Protein AF-A0A951FEA1-F1 (afdb_monomer_lite)

Secondary structure (DSSP, 8-state):
--SEEEPPHHHHHHHS---HHHHH-TT-EEEEEGGGSS-TTSPEEEEEEEEETTEEEEEEEEEEEE-EEEEETTEEEE-SS-BSEEEEEHHHHHHHHHHHHHHHHHSPPPTTTTS-SEEEPPTTTGGGGT--GGG-TTEEEEEEEE---TTTTS--SSPEEEEEEEEEESSS--SEEEEEEEEEEHHHHHH-TT--HHHHSBSEEEEEHHHHHHHHHHHHHHHTT--

Radius of gyration: 17.31 Å; chains: 1; bounding box: 42×47×46 Å

Sequence (227 aa):
MLPWVPVSRDEAHTFFEIPREVASAASNQFFTLENNQFSMYDTWSLVSLQAVPDHPHLVAFLVETRGPKILDPYDYDTDPTPKGYVVLDTDAMNGLISLLTMQAETMPPTLHWQKPSFRRLAQDELPKFHIEPESFPFSQIHCYIQEYDPSEADDTNERMIRLVQFSMSKELPSSALGLSIARVSWNTFRLYSSYDPFEIGEGKVIVDTFGLYELIALLKHYQQYVQ

Structure (mmCIF, N/CA/C/O backbone):
data_AF-A0A951FEA1-F1
#
_entry.id   AF-A0A951FEA1-F1
#
loop_
_atom_site.group_PDB
_atom_site.id
_atom_site.type_symbol
_atom_site.label_atom_id
_atom_site.label_alt_id
_atom_site.label_comp_id
_atom_site.label_asym_id
_atom_site.label_entity_id
_atom_site.label_seq_id
_atom_site.pdbx_PDB_ins_code
_atom_site.Cartn_x
_atom_site.Cartn_y
_atom_site.Cartn_z
_atom_site.occupancy
_atom_site.B_iso_or_equiv
_atom_site.auth_seq_id
_atom_site.auth_comp_id
_atom_site.auth_asym_id
_atom_site.auth_atom_id
_atom_site.pdbx_PDB_model_num
ATOM 1 N N . MET A 1 1 ? 17.447 6.767 14.082 1.00 46.81 1 MET A N 1
ATOM 2 C CA . MET A 1 1 ? 17.619 5.938 12.870 1.00 46.81 1 MET A CA 1
ATOM 3 C C . MET A 1 1 ? 16.287 5.935 12.138 1.00 46.81 1 MET A C 1
ATOM 5 O O . MET A 1 1 ? 15.279 6.136 12.801 1.00 46.81 1 MET A O 1
ATOM 9 N N . LEU A 1 2 ? 16.271 5.832 10.804 1.00 59.81 2 LEU A N 1
ATOM 10 C CA . LEU A 1 2 ? 15.010 5.632 10.082 1.00 59.81 2 LEU A CA 1
ATOM 11 C C . LEU A 1 2 ? 14.582 4.179 10.340 1.00 59.81 2 LEU A C 1
ATOM 13 O O . LEU A 1 2 ? 15.392 3.297 10.075 1.00 59.81 2 LEU A O 1
ATOM 17 N N . PRO A 1 3 ? 13.365 3.914 10.840 1.00 83.44 3 PRO A N 1
ATOM 18 C CA . PRO A 1 3 ? 12.929 2.551 11.170 1.00 83.44 3 PRO A CA 1
ATOM 19 C C . PRO A 1 3 ? 12.757 1.662 9.938 1.00 83.44 3 PRO A C 1
ATOM 21 O O . PRO A 1 3 ? 12.608 0.455 10.076 1.00 83.44 3 PRO A O 1
ATOM 24 N N . TRP A 1 4 ? 12.772 2.246 8.739 1.00 91.81 4 TRP A N 1
ATOM 25 C CA . TRP A 1 4 ? 12.761 1.511 7.485 1.00 91.81 4 TRP A CA 1
ATOM 26 C C . TRP A 1 4 ? 14.181 1.213 7.025 1.00 91.81 4 TRP A C 1
ATOM 28 O O . TRP A 1 4 ? 14.954 2.123 6.715 1.00 91.81 4 TRP A O 1
ATOM 38 N N . VAL A 1 5 ? 14.497 -0.073 6.938 1.00 92.25 5 VAL A N 1
ATOM 39 C CA . VAL A 1 5 ? 15.781 -0.595 6.482 1.00 92.25 5 VAL A CA 1
ATOM 40 C C . VAL A 1 5 ? 15.634 -1.062 5.031 1.00 92.25 5 VAL A C 1
ATOM 42 O O . VAL A 1 5 ? 14.659 -1.750 4.713 1.00 92.25 5 VAL A O 1
ATOM 45 N N . PRO A 1 6 ? 16.569 -0.703 4.133 1.00 93.44 6 PRO A N 1
ATOM 46 C CA . PRO A 1 6 ? 16.571 -1.218 2.770 1.00 93.44 6 PRO A CA 1
ATOM 47 C C . PRO A 1 6 ? 16.679 -2.745 2.752 1.00 93.44 6 PRO A C 1
ATOM 49 O O . PRO A 1 6 ? 17.507 -3.318 3.457 1.00 93.44 6 PRO A O 1
ATOM 52 N N . VAL A 1 7 ? 15.882 -3.381 1.901 1.00 92.31 7 VAL A N 1
ATOM 53 C CA . VAL A 1 7 ? 15.937 -4.819 1.621 1.00 92.31 7 VAL A CA 1
ATOM 54 C C . VAL A 1 7 ? 16.691 -5.014 0.310 1.00 92.31 7 VAL A C 1
ATOM 56 O O . VAL A 1 7 ? 16.429 -4.324 -0.681 1.00 92.31 7 VAL A O 1
ATOM 59 N N . SER A 1 8 ? 17.659 -5.929 0.289 1.00 92.06 8 SER A N 1
ATOM 60 C CA . SER A 1 8 ? 18.383 -6.241 -0.942 1.00 92.06 8 SER A CA 1
ATOM 61 C C . SER A 1 8 ? 17.478 -6.943 -1.959 1.00 92.06 8 SER A C 1
ATOM 63 O O . SER A 1 8 ? 16.442 -7.513 -1.630 1.00 92.06 8 SER A O 1
ATOM 65 N N . ARG A 1 9 ? 17.873 -6.924 -3.234 1.00 92.62 9 ARG A N 1
ATOM 66 C CA . ARG A 1 9 ? 17.095 -7.559 -4.313 1.00 92.62 9 ARG A CA 1
ATOM 67 C C . ARG A 1 9 ? 16.969 -9.069 -4.130 1.00 92.62 9 ARG A C 1
ATOM 69 O O . ARG A 1 9 ? 15.912 -9.629 -4.406 1.00 92.62 9 ARG A O 1
ATOM 76 N N . ASP A 1 10 ? 18.041 -9.701 -3.657 1.00 90.00 10 ASP A N 1
ATOM 77 C CA . ASP A 1 10 ? 18.033 -11.128 -3.356 1.00 90.00 10 ASP A CA 1
ATOM 78 C C . ASP A 1 10 ? 17.067 -11.407 -2.206 1.00 90.00 10 ASP A C 1
ATOM 80 O O . ASP A 1 10 ? 16.198 -12.256 -2.359 1.00 90.00 10 ASP A O 1
ATOM 84 N N . GLU A 1 11 ? 17.117 -10.624 -1.122 1.00 89.31 11 GLU A N 1
ATOM 85 C CA . GLU A 1 11 ? 16.193 -10.777 0.007 1.00 89.31 11 GLU A CA 1
ATOM 86 C C . GLU A 1 11 ? 14.727 -10.535 -0.383 1.00 89.31 11 GLU A C 1
ATOM 88 O O . GLU A 1 11 ? 13.851 -11.293 0.029 1.00 89.31 11 GLU A O 1
ATOM 93 N N . ALA A 1 12 ? 14.446 -9.522 -1.208 1.00 90.19 12 ALA A N 1
ATOM 94 C CA . ALA A 1 12 ? 13.101 -9.260 -1.718 1.00 90.19 12 ALA A CA 1
ATOM 95 C C . ALA A 1 12 ? 12.556 -10.467 -2.500 1.00 90.19 12 ALA A C 1
ATOM 97 O O . ALA A 1 12 ? 11.403 -10.855 -2.322 1.00 90.19 12 ALA A O 1
ATOM 98 N N . HIS A 1 13 ? 13.390 -11.098 -3.332 1.00 90.50 13 HIS A N 1
ATOM 99 C CA . HIS A 1 13 ? 12.995 -12.279 -4.094 1.00 90.50 13 HIS A CA 1
ATOM 100 C C . HIS A 1 13 ? 12.898 -13.547 -3.241 1.00 90.50 13 HIS A C 1
ATOM 102 O O . HIS A 1 13 ? 11.994 -14.345 -3.455 1.00 90.50 13 HIS A O 1
ATOM 108 N N . THR A 1 14 ? 13.823 -13.776 -2.308 1.00 84.81 14 THR A N 1
ATOM 109 C CA . THR A 1 14 ? 13.884 -15.041 -1.562 1.00 84.81 14 THR A CA 1
ATOM 110 C C . THR A 1 14 ? 12.963 -15.067 -0.355 1.00 84.81 14 THR A C 1
ATOM 112 O O . THR A 1 14 ? 12.389 -16.111 -0.079 1.00 84.81 14 THR A O 1
ATOM 115 N N . PHE A 1 15 ? 12.830 -13.956 0.372 1.00 80.50 15 PHE A N 1
ATOM 116 C CA . PHE A 1 15 ? 12.073 -13.921 1.627 1.00 80.50 15 PHE A CA 1
ATOM 117 C C . PHE A 1 15 ? 10.656 -13.390 1.462 1.00 80.50 15 PHE A C 1
ATOM 119 O O . PHE A 1 15 ? 9.738 -13.866 2.120 1.00 80.50 15 PHE A O 1
ATOM 126 N N . PHE A 1 16 ? 10.474 -12.403 0.588 1.00 83.94 16 PHE A N 1
ATOM 127 C CA . PHE A 1 16 ? 9.157 -11.830 0.311 1.00 83.94 16 PHE A CA 1
ATOM 128 C C . PHE A 1 16 ? 8.526 -12.406 -0.964 1.00 83.94 16 PHE A C 1
ATOM 130 O O . PHE A 1 16 ? 7.397 -12.062 -1.302 1.00 83.94 16 PHE A O 1
ATOM 137 N N . GLU A 1 17 ? 9.238 -13.312 -1.645 1.00 87.31 17 GLU A N 1
ATOM 138 C CA . GLU A 1 17 ? 8.835 -13.970 -2.896 1.00 87.31 17 GLU A CA 1
ATOM 139 C C . GLU A 1 17 ? 8.447 -12.992 -4.011 1.00 87.31 17 GLU A C 1
ATOM 141 O O . GLU A 1 17 ? 7.667 -13.322 -4.907 1.00 87.31 17 GLU A O 1
ATOM 146 N N . ILE A 1 18 ? 9.017 -11.783 -3.996 1.00 89.12 18 ILE A N 1
ATOM 147 C CA . ILE A 1 18 ? 8.825 -10.827 -5.082 1.00 89.12 18 ILE A CA 1
ATOM 148 C C . ILE A 1 18 ? 9.334 -11.472 -6.383 1.00 89.12 18 ILE A C 1
ATOM 150 O O . ILE A 1 18 ? 10.450 -12.011 -6.397 1.00 89.12 18 ILE A O 1
ATOM 154 N N . PRO A 1 19 ? 8.567 -11.433 -7.493 1.00 91.38 19 PRO A N 1
ATOM 155 C CA . PRO A 1 19 ? 8.992 -12.030 -8.754 1.00 91.38 19 PRO A CA 1
ATOM 156 C C . PRO A 1 19 ? 10.380 -11.547 -9.165 1.00 91.38 19 PRO A C 1
ATOM 158 O O . PRO A 1 19 ? 10.711 -10.367 -9.017 1.00 91.38 19 PRO A O 1
ATOM 161 N N . ARG A 1 20 ? 11.216 -12.452 -9.683 1.00 92.44 20 ARG A N 1
ATOM 162 C CA . ARG A 1 20 ? 12.633 -12.155 -9.942 1.00 92.44 20 ARG A CA 1
ATOM 163 C C . ARG A 1 20 ? 12.807 -10.979 -10.898 1.00 92.44 20 ARG A C 1
ATOM 165 O O . ARG A 1 20 ? 13.709 -10.165 -10.696 1.00 92.44 20 ARG A O 1
ATOM 172 N N . GLU A 1 21 ? 11.958 -10.858 -11.916 1.00 92.62 21 GLU A N 1
ATOM 173 C CA . GLU A 1 21 ? 11.973 -9.710 -12.824 1.00 92.62 21 GLU A CA 1
ATOM 174 C C . GLU A 1 21 ? 11.707 -8.380 -12.101 1.00 92.62 21 GLU A C 1
ATOM 176 O O . GLU A 1 21 ? 12.375 -7.388 -12.386 1.00 92.62 21 GLU A O 1
ATOM 181 N N . VAL A 1 22 ? 10.812 -8.368 -11.110 1.00 91.50 22 VAL A N 1
ATOM 182 C CA . VAL A 1 22 ? 10.487 -7.178 -10.313 1.00 91.50 22 VAL A CA 1
ATOM 183 C C . VAL A 1 22 ? 11.606 -6.878 -9.318 1.00 91.50 22 VAL A C 1
ATOM 185 O O . VAL A 1 22 ? 12.035 -5.731 -9.204 1.00 91.50 22 VAL A O 1
ATOM 188 N N . ALA A 1 23 ? 12.121 -7.893 -8.622 1.00 93.25 23 ALA A N 1
ATOM 189 C CA . ALA A 1 23 ? 13.180 -7.730 -7.629 1.00 93.25 23 ALA A CA 1
ATOM 190 C C . ALA A 1 23 ? 14.509 -7.276 -8.257 1.00 93.25 23 ALA A C 1
ATOM 192 O O . ALA A 1 23 ? 15.233 -6.466 -7.683 1.00 93.25 23 ALA A O 1
ATOM 193 N N . SER A 1 24 ? 14.836 -7.774 -9.453 1.00 92.19 24 SER A N 1
ATOM 194 C CA . SER A 1 24 ? 16.102 -7.466 -10.132 1.00 92.19 24 SER A CA 1
ATOM 195 C C . SER A 1 24 ? 16.134 -6.092 -10.815 1.00 92.19 24 SER A C 1
ATOM 197 O O . SER A 1 24 ? 17.227 -5.589 -11.102 1.00 92.19 24 SER A O 1
ATOM 199 N N . ALA A 1 25 ? 14.976 -5.462 -11.039 1.00 91.44 25 ALA A N 1
ATOM 200 C CA . ALA A 1 25 ? 14.875 -4.155 -11.679 1.00 91.44 25 ALA A CA 1
ATOM 201 C C . ALA A 1 25 ? 15.560 -3.063 -10.843 1.00 91.44 25 ALA A C 1
ATOM 203 O O . ALA A 1 25 ? 15.233 -2.831 -9.681 1.00 91.44 25 ALA A O 1
ATOM 204 N N . ALA A 1 26 ? 16.520 -2.357 -11.448 1.00 88.38 26 ALA A N 1
ATOM 205 C CA . ALA A 1 26 ? 17.374 -1.424 -10.713 1.00 88.38 26 ALA A CA 1
ATOM 206 C C . ALA A 1 26 ? 16.651 -0.182 -10.175 1.00 88.38 26 ALA A C 1
ATOM 208 O O . ALA A 1 26 ? 17.137 0.447 -9.239 1.00 88.38 26 ALA A O 1
ATOM 209 N N . SER A 1 27 ? 15.514 0.152 -10.773 1.00 90.69 27 SER A N 1
ATOM 210 C CA . SER A 1 27 ? 14.636 1.246 -10.372 1.00 90.69 27 SER A CA 1
ATOM 211 C C . SER A 1 27 ? 13.742 0.907 -9.180 1.00 90.69 27 SER A C 1
ATOM 213 O O . SER A 1 27 ? 13.155 1.818 -8.607 1.00 90.69 27 SER A O 1
ATOM 215 N N . ASN A 1 28 ? 13.614 -0.374 -8.821 1.00 94.88 28 ASN A N 1
ATOM 216 C CA . ASN A 1 28 ? 12.731 -0.803 -7.746 1.00 94.88 28 ASN A CA 1
ATOM 217 C C . ASN A 1 28 ? 13.459 -0.739 -6.405 1.00 94.88 28 ASN A C 1
ATOM 219 O O . ASN A 1 28 ? 14.624 -1.130 -6.285 1.00 94.88 28 ASN A O 1
ATOM 223 N N . GLN A 1 29 ? 12.755 -0.234 -5.400 1.00 96.19 29 GLN A N 1
ATOM 224 C CA . GLN A 1 29 ? 13.262 -0.065 -4.046 1.00 96.19 29 GLN A CA 1
ATOM 225 C C . GLN A 1 29 ? 12.371 -0.819 -3.066 1.00 96.19 29 GLN A C 1
ATOM 227 O O . GLN A 1 29 ? 11.147 -0.818 -3.202 1.00 96.19 29 GLN A O 1
ATOM 232 N N . PHE A 1 30 ? 12.998 -1.446 -2.077 1.00 95.81 30 PHE A N 1
ATOM 233 C CA . PHE A 1 30 ? 12.359 -2.352 -1.131 1.00 95.81 30 PHE A CA 1
ATOM 234 C C . PHE A 1 30 ? 12.793 -1.977 0.282 1.00 95.81 30 PHE A C 1
ATOM 236 O O . PHE A 1 30 ? 13.980 -1.751 0.525 1.00 95.81 30 PHE A O 1
ATOM 243 N N . PHE A 1 31 ? 11.842 -1.909 1.206 1.00 95.25 31 PHE A N 1
ATOM 244 C CA . PHE A 1 31 ? 12.069 -1.489 2.582 1.00 95.25 31 PHE A CA 1
ATOM 245 C C . PHE A 1 31 ? 11.266 -2.362 3.542 1.00 95.25 31 PHE A C 1
ATOM 247 O O . PHE A 1 31 ? 10.108 -2.678 3.283 1.00 95.25 31 PHE A O 1
ATOM 254 N N . THR A 1 32 ? 11.868 -2.709 4.672 1.00 92.50 32 THR A N 1
ATOM 255 C CA . THR A 1 32 ? 11.214 -3.411 5.786 1.00 92.50 32 THR A CA 1
ATOM 256 C C . THR A 1 32 ? 11.425 -2.630 7.078 1.00 92.50 32 THR A C 1
ATOM 258 O O . THR A 1 32 ? 12.294 -1.761 7.138 1.00 92.50 32 THR A O 1
ATOM 261 N N . LEU A 1 33 ? 10.646 -2.916 8.117 1.00 88.44 33 LEU A N 1
ATOM 262 C CA . LEU A 1 33 ? 10.860 -2.327 9.439 1.00 88.44 33 LEU A CA 1
ATOM 263 C C . LEU A 1 33 ? 12.028 -3.020 10.162 1.00 88.44 33 LEU A C 1
ATOM 265 O O . LEU A 1 33 ? 12.143 -4.243 10.131 1.00 88.44 33 LEU A O 1
ATOM 269 N N . GLU A 1 34 ? 12.874 -2.246 10.846 1.00 76.75 34 GLU A N 1
ATOM 270 C CA . GLU A 1 34 ? 14.097 -2.706 11.530 1.00 76.75 34 GLU A CA 1
ATOM 271 C C . GLU A 1 34 ? 13.830 -3.850 12.525 1.00 76.75 34 GLU A C 1
ATOM 273 O O . GLU A 1 34 ? 14.582 -4.821 12.576 1.00 76.75 34 GLU A O 1
ATOM 278 N N . ASN A 1 35 ? 12.705 -3.787 13.245 1.00 64.88 35 ASN A N 1
ATOM 279 C CA . ASN A 1 35 ? 12.302 -4.799 14.227 1.00 64.88 35 ASN A CA 1
ATOM 280 C C . ASN A 1 35 ? 11.589 -6.023 13.615 1.00 64.88 35 ASN A C 1
ATOM 282 O O . ASN A 1 35 ? 11.304 -6.975 14.334 1.00 64.88 35 ASN A O 1
ATOM 286 N N . ASN A 1 36 ? 11.329 -6.026 12.302 1.00 60.75 36 ASN A N 1
ATOM 287 C CA . ASN A 1 36 ? 10.673 -7.120 11.575 1.00 60.75 36 ASN A CA 1
ATOM 288 C C . ASN A 1 36 ? 11.672 -8.048 10.863 1.00 60.75 36 ASN A C 1
ATOM 290 O O . ASN A 1 36 ? 11.299 -8.762 9.931 1.00 60.75 36 ASN A O 1
ATOM 294 N N . GLN A 1 37 ? 12.943 -8.073 11.272 1.00 54.75 37 GLN A N 1
ATOM 295 C CA . GLN A 1 37 ? 13.892 -9.051 10.739 1.00 54.75 37 GLN A CA 1
ATOM 296 C C . GLN A 1 37 ? 13.584 -10.454 11.291 1.00 54.75 37 GLN A C 1
ATOM 298 O O . GLN A 1 37 ? 14.058 -10.842 12.354 1.00 54.75 37 GLN A O 1
ATOM 303 N N . PHE A 1 38 ? 12.770 -11.203 10.542 1.00 58.34 38 PHE A N 1
ATOM 304 C CA . PHE A 1 38 ? 12.648 -12.668 10.564 1.00 58.34 38 PHE A CA 1
ATOM 305 C C . PHE A 1 38 ? 12.375 -13.315 11.937 1.00 58.34 38 PHE A C 1
ATOM 307 O O . PHE A 1 38 ? 12.829 -14.424 12.214 1.00 58.34 38 PHE A O 1
ATOM 314 N N . SER A 1 39 ? 11.611 -12.643 12.804 1.00 61.34 39 SER A N 1
ATOM 315 C CA . SER A 1 39 ? 11.048 -13.260 14.013 1.00 61.34 39 SER A CA 1
ATOM 316 C C . SER A 1 39 ? 10.001 -14.305 13.630 1.00 61.34 39 SER A C 1
ATOM 318 O O . SER A 1 39 ? 9.080 -13.999 12.881 1.00 61.34 39 SER A O 1
ATOM 320 N N . MET A 1 40 ? 10.092 -15.518 14.182 1.00 61.81 40 MET A N 1
ATOM 321 C CA . MET A 1 40 ? 9.112 -16.597 13.967 1.00 61.81 40 MET A CA 1
ATOM 322 C C . MET A 1 40 ? 7.732 -16.337 14.595 1.00 61.81 40 MET A C 1
ATOM 324 O O . MET A 1 40 ? 6.830 -17.163 14.468 1.00 61.81 40 MET A O 1
ATOM 328 N N . TYR A 1 41 ? 7.576 -15.218 15.302 1.00 65.06 41 TYR A N 1
ATOM 329 C CA . TYR A 1 41 ? 6.359 -14.859 16.027 1.00 65.06 41 TYR A CA 1
ATOM 330 C C . TYR A 1 41 ? 5.658 -13.625 15.470 1.00 65.06 41 TYR A C 1
ATOM 332 O O . TYR A 1 41 ? 4.489 -13.405 15.785 1.00 65.06 41 TYR A O 1
ATOM 340 N N . ASP A 1 42 ? 6.352 -12.846 14.644 1.00 71.62 42 ASP A N 1
ATOM 341 C CA . ASP A 1 42 ? 5.876 -11.553 14.176 1.00 71.62 42 ASP A CA 1
ATOM 342 C C . ASP A 1 42 ? 5.676 -11.571 12.666 1.00 71.62 42 ASP A C 1
ATOM 344 O O . ASP A 1 42 ? 6.294 -12.339 11.931 1.00 71.62 42 ASP A O 1
ATOM 348 N N . THR A 1 43 ? 4.782 -10.713 12.194 1.00 77.88 43 THR A N 1
ATOM 349 C CA . THR A 1 43 ? 4.551 -10.5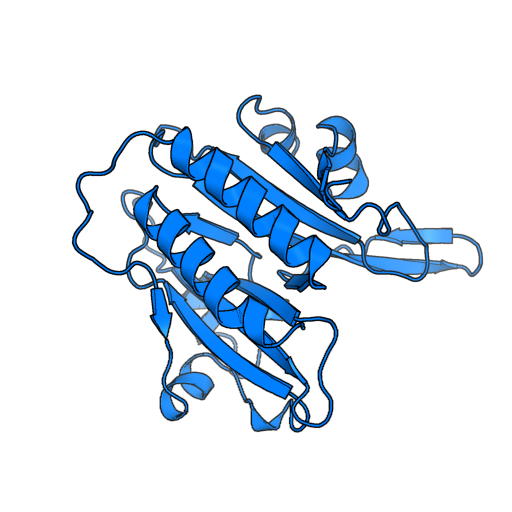46 10.764 1.00 77.88 43 THR A CA 1
ATOM 350 C C . THR A 1 43 ? 5.651 -9.700 10.132 1.00 77.88 43 THR A C 1
ATOM 352 O O . THR A 1 43 ? 6.052 -8.682 10.694 1.00 77.88 43 THR A O 1
ATOM 355 N N . TRP A 1 44 ? 6.077 -10.054 8.926 1.00 84.06 44 TRP A N 1
ATOM 356 C CA . TRP A 1 44 ? 7.094 -9.324 8.178 1.00 84.06 44 TRP A CA 1
ATOM 357 C C . TRP A 1 44 ? 6.437 -8.449 7.122 1.00 84.06 44 TRP A C 1
ATOM 359 O O . TRP A 1 44 ? 5.804 -8.955 6.196 1.00 84.06 44 TRP A O 1
ATOM 369 N N . SER A 1 45 ? 6.598 -7.137 7.267 1.00 88.94 45 SER A N 1
ATOM 370 C CA . SER A 1 45 ? 6.049 -6.149 6.342 1.00 88.94 45 SER A CA 1
ATOM 371 C C . SER A 1 45 ? 7.119 -5.634 5.386 1.00 88.94 45 SER A C 1
ATOM 373 O O . SER A 1 45 ? 8.169 -5.162 5.814 1.00 88.94 45 SER A O 1
ATOM 375 N N . LEU A 1 46 ? 6.809 -5.659 4.099 1.00 92.94 46 LEU A N 1
ATOM 376 C CA . LEU A 1 46 ? 7.559 -5.064 3.013 1.00 92.94 46 LEU A CA 1
ATOM 377 C C . LEU A 1 46 ? 6.774 -3.886 2.445 1.00 92.94 46 LEU A C 1
ATOM 379 O O . LEU A 1 46 ? 5.602 -3.999 2.087 1.00 92.94 46 LEU A O 1
ATOM 383 N N . VAL A 1 47 ? 7.457 -2.763 2.294 1.00 95.62 47 VAL A N 1
ATOM 384 C CA . VAL A 1 47 ? 7.026 -1.666 1.438 1.00 95.62 47 VAL A CA 1
ATOM 385 C C . VAL A 1 47 ? 7.940 -1.630 0.226 1.00 95.62 47 VAL A C 1
ATOM 387 O O . VAL A 1 47 ? 9.162 -1.699 0.357 1.00 95.62 47 VAL A O 1
ATOM 390 N N . SER A 1 48 ? 7.364 -1.485 -0.964 1.00 96.31 48 SER A N 1
ATOM 391 C CA . SER A 1 48 ? 8.149 -1.285 -2.175 1.00 96.31 48 SER A CA 1
ATOM 392 C C . SER A 1 48 ? 7.636 -0.141 -3.035 1.00 96.31 48 SER A C 1
ATOM 394 O O . SER A 1 48 ? 6.440 0.150 -3.102 1.00 96.31 48 SER A O 1
ATOM 396 N N . LEU A 1 49 ? 8.593 0.509 -3.686 1.00 96.88 49 LEU A N 1
ATOM 397 C CA . LEU A 1 49 ? 8.391 1.545 -4.683 1.00 96.88 49 LEU A CA 1
ATOM 398 C C . LEU A 1 49 ? 8.934 0.997 -5.992 1.00 96.88 49 LEU A C 1
ATOM 400 O O . LEU A 1 49 ? 10.144 0.830 -6.155 1.00 96.88 49 LEU A O 1
ATOM 404 N N . GLN A 1 50 ? 8.026 0.646 -6.893 1.00 95.25 50 GLN A N 1
ATOM 405 C CA . GLN A 1 50 ? 8.360 -0.028 -8.139 1.00 95.25 50 GLN A CA 1
ATOM 406 C C . GLN A 1 50 ? 8.088 0.904 -9.314 1.00 95.25 50 GLN A C 1
ATOM 408 O O . GLN A 1 50 ? 7.022 1.520 -9.401 1.00 95.25 50 GLN A O 1
ATOM 413 N N . ALA A 1 51 ? 9.044 1.003 -10.232 1.00 92.12 51 ALA A N 1
ATOM 414 C CA . ALA A 1 51 ? 8.838 1.750 -11.462 1.00 92.12 51 ALA A CA 1
ATOM 415 C C . ALA A 1 51 ? 7.787 1.051 -12.327 1.00 92.12 51 ALA A C 1
ATOM 417 O O . ALA A 1 51 ? 7.781 -0.176 -12.453 1.00 92.12 51 ALA A O 1
ATOM 418 N N . VAL A 1 52 ? 6.917 1.840 -12.951 1.00 90.94 52 VAL A N 1
ATOM 419 C CA . VAL A 1 52 ? 5.992 1.331 -13.962 1.00 90.94 52 VAL A CA 1
ATOM 420 C C . VAL A 1 52 ? 6.710 1.374 -15.319 1.00 90.94 52 VAL A C 1
ATOM 422 O O . VAL A 1 52 ? 7.182 2.450 -15.705 1.00 90.94 52 VAL A O 1
ATOM 425 N N . PRO A 1 53 ? 6.850 0.238 -16.034 1.00 86.88 53 PRO A N 1
ATOM 426 C CA . PRO A 1 53 ? 7.507 0.198 -17.342 1.00 86.88 53 PRO A CA 1
ATOM 427 C C . PRO A 1 53 ? 6.929 1.243 -18.295 1.00 86.88 53 PRO A C 1
ATOM 429 O O . PRO A 1 53 ? 5.726 1.457 -18.291 1.00 86.88 53 PRO A O 1
ATOM 432 N N . ASP A 1 54 ? 7.780 1.925 -19.064 1.00 87.25 54 ASP A N 1
ATOM 433 C CA . ASP A 1 54 ? 7.398 2.963 -20.043 1.00 87.25 54 ASP A CA 1
ATOM 434 C C . ASP A 1 54 ? 6.648 4.195 -19.485 1.00 87.25 54 ASP A C 1
ATOM 436 O O . ASP A 1 54 ? 6.385 5.158 -20.210 1.00 87.25 54 ASP A O 1
ATOM 440 N N . HIS A 1 55 ? 6.405 4.242 -18.174 1.00 88.69 55 HIS A N 1
ATOM 441 C CA . HIS A 1 55 ? 5.689 5.309 -17.487 1.00 88.69 55 HIS A CA 1
ATOM 442 C C . HIS A 1 55 ? 6.559 5.920 -16.374 1.00 88.69 55 HIS A C 1
ATOM 444 O O . HIS A 1 55 ? 6.286 5.733 -15.189 1.00 88.69 55 HIS A O 1
ATOM 450 N N . PRO A 1 56 ? 7.599 6.711 -16.714 1.00 88.69 56 PRO A N 1
ATOM 451 C CA . PRO A 1 56 ? 8.571 7.230 -15.740 1.00 88.69 56 PRO A CA 1
ATOM 452 C C . PRO A 1 56 ? 7.977 8.208 -14.718 1.00 88.69 56 PRO A C 1
ATOM 454 O O . PRO A 1 56 ? 8.627 8.548 -13.737 1.00 88.69 56 PRO A O 1
ATOM 457 N N . HIS A 1 57 ? 6.762 8.690 -14.967 1.00 89.06 57 HIS A N 1
ATOM 458 C CA . HIS A 1 57 ? 6.015 9.586 -14.093 1.00 89.06 57 HIS A CA 1
ATOM 459 C C . HIS A 1 57 ? 5.084 8.842 -13.127 1.00 89.06 57 HIS A C 1
ATOM 461 O O . HIS A 1 57 ? 4.366 9.491 -12.368 1.00 89.06 57 HIS A O 1
ATOM 467 N N . LEU A 1 58 ? 5.076 7.505 -13.166 1.00 91.88 58 LEU A N 1
ATOM 468 C CA . LEU A 1 58 ? 4.263 6.648 -12.313 1.00 91.88 58 LEU A CA 1
ATOM 469 C C . LEU A 1 58 ? 5.142 5.790 -11.411 1.00 91.88 58 LEU A C 1
ATOM 471 O O . LEU A 1 58 ? 6.219 5.332 -11.798 1.00 91.88 58 LEU A O 1
ATOM 475 N N . VAL A 1 59 ? 4.630 5.520 -10.218 1.00 94.38 59 VAL A N 1
ATOM 476 C CA . VAL A 1 59 ? 5.203 4.561 -9.282 1.00 94.38 59 VAL A CA 1
ATOM 477 C C . VAL A 1 59 ? 4.102 3.645 -8.766 1.00 94.38 59 VAL A C 1
ATOM 479 O O . VAL A 1 59 ? 2.999 4.080 -8.431 1.00 94.38 59 VAL A O 1
ATOM 482 N N . ALA A 1 60 ? 4.402 2.356 -8.703 1.00 95.00 60 ALA A N 1
ATOM 483 C CA . ALA A 1 60 ? 3.610 1.404 -7.953 1.00 95.00 60 ALA A CA 1
ATOM 484 C C . ALA A 1 60 ? 4.094 1.408 -6.500 1.00 95.00 60 ALA A C 1
ATOM 486 O O . ALA A 1 60 ? 5.222 1.003 -6.214 1.00 95.00 60 ALA A O 1
ATOM 487 N N . PHE A 1 61 ? 3.234 1.868 -5.594 1.00 96.62 61 PHE A N 1
ATOM 488 C CA . PHE A 1 61 ? 3.426 1.717 -4.159 1.00 96.62 61 PHE A CA 1
ATOM 489 C C . PHE A 1 61 ? 2.760 0.421 -3.716 1.00 96.62 61 PHE A C 1
ATOM 491 O O . PHE A 1 61 ? 1.549 0.248 -3.883 1.00 96.62 61 PHE A O 1
ATOM 498 N N . LEU A 1 62 ? 3.563 -0.492 -3.184 1.00 95.44 62 LEU A N 1
ATOM 499 C CA . LEU A 1 62 ? 3.112 -1.803 -2.752 1.00 95.44 62 LEU A CA 1
ATOM 500 C C . LEU A 1 62 ? 3.439 -2.022 -1.278 1.00 95.44 62 LEU A C 1
ATOM 502 O O . LEU A 1 62 ? 4.523 -1.677 -0.809 1.00 95.44 62 LEU A O 1
ATOM 506 N N . VAL A 1 63 ? 2.477 -2.608 -0.579 1.00 94.81 63 VAL A N 1
ATOM 507 C CA . VAL A 1 63 ? 2.540 -3.043 0.808 1.00 94.81 63 VAL A CA 1
ATOM 508 C C . VAL A 1 63 ? 2.251 -4.537 0.817 1.00 94.81 63 VAL A C 1
ATOM 510 O O . VAL A 1 63 ? 1.202 -4.969 0.351 1.00 94.81 63 VAL A O 1
ATOM 513 N N . GLU A 1 64 ? 3.162 -5.323 1.366 1.00 91.75 64 GLU A N 1
ATOM 514 C CA . GLU A 1 64 ? 2.979 -6.754 1.579 1.00 91.75 64 GLU A CA 1
ATOM 515 C C . GLU A 1 64 ? 3.327 -7.095 3.017 1.00 91.75 64 GLU A C 1
ATOM 517 O O . GLU A 1 64 ? 4.362 -6.686 3.523 1.00 91.75 64 GLU A O 1
ATOM 522 N N . THR A 1 65 ? 2.482 -7.874 3.676 1.00 89.31 65 THR A N 1
ATOM 523 C CA . THR A 1 65 ? 2.767 -8.453 4.981 1.00 89.31 65 THR A CA 1
ATOM 524 C C . THR A 1 65 ? 2.582 -9.951 4.926 1.00 89.31 65 THR A C 1
ATOM 526 O O . THR A 1 65 ? 1.537 -10.450 4.507 1.00 89.31 65 THR A O 1
ATOM 529 N N . ARG A 1 66 ? 3.604 -10.668 5.382 1.00 85.25 66 ARG A N 1
ATOM 530 C CA . ARG A 1 66 ? 3.613 -12.122 5.506 1.00 85.25 66 ARG A CA 1
ATOM 531 C C . ARG A 1 66 ? 3.637 -12.504 6.975 1.00 85.25 66 ARG A C 1
ATOM 533 O O . ARG A 1 66 ? 4.386 -11.926 7.758 1.00 85.25 66 ARG A O 1
ATOM 540 N N . GLY A 1 67 ? 2.795 -13.457 7.355 1.00 77.06 67 GLY A N 1
ATOM 541 C CA . GLY A 1 67 ? 2.865 -14.081 8.672 1.00 77.06 67 GLY A CA 1
ATOM 542 C C . GLY A 1 67 ? 3.792 -15.298 8.661 1.00 77.06 67 GLY A C 1
ATOM 543 O O . GLY A 1 67 ? 4.029 -15.872 7.592 1.00 77.06 67 GLY A O 1
ATOM 544 N N . PRO A 1 68 ? 4.284 -15.731 9.830 1.00 71.56 68 PRO A N 1
ATOM 545 C CA . PRO A 1 68 ? 4.942 -17.019 9.952 1.00 71.56 68 PRO A CA 1
ATOM 546 C C . PRO A 1 68 ? 3.913 -18.143 9.768 1.00 71.56 68 PRO A C 1
ATOM 548 O O . PRO A 1 68 ? 2.855 -18.166 10.400 1.00 71.56 68 PRO A O 1
ATOM 551 N N . LYS A 1 69 ? 4.241 -19.112 8.920 1.00 70.25 69 LYS A N 1
ATOM 552 C CA . LYS A 1 69 ? 3.541 -20.384 8.781 1.00 70.25 69 LYS A CA 1
ATOM 553 C C . LYS A 1 69 ? 4.318 -21.440 9.556 1.00 70.25 69 LYS A C 1
ATOM 555 O O . LYS A 1 69 ? 5.369 -21.902 9.124 1.00 70.25 69 LYS A O 1
ATOM 560 N N . ILE A 1 70 ? 3.792 -21.831 10.712 1.00 67.38 70 ILE A N 1
ATOM 561 C CA . ILE A 1 70 ? 4.406 -22.865 11.551 1.00 67.38 70 ILE A CA 1
ATOM 562 C C . ILE A 1 70 ? 4.245 -24.219 10.845 1.00 67.38 70 ILE A C 1
ATOM 564 O O . ILE A 1 70 ? 3.118 -24.680 10.653 1.00 67.38 70 ILE A O 1
ATOM 568 N N . LEU A 1 71 ? 5.358 -24.842 10.445 1.00 62.78 71 LEU A N 1
ATOM 569 C CA . LEU A 1 71 ? 5.373 -26.175 9.836 1.00 62.78 71 LEU A CA 1
ATOM 570 C C . LEU A 1 71 ? 5.529 -27.275 10.903 1.00 62.78 71 LEU A C 1
ATOM 572 O O . LEU A 1 71 ? 4.859 -28.302 10.815 1.00 62.78 71 LEU A O 1
ATOM 576 N N . ASP A 1 72 ? 6.366 -27.034 11.921 1.00 56.53 72 ASP A N 1
ATOM 577 C CA . ASP A 1 72 ? 6.623 -27.881 13.106 1.00 56.53 72 ASP A CA 1
ATOM 578 C C . ASP A 1 72 ? 7.137 -26.976 14.266 1.00 56.53 72 ASP A C 1
ATOM 580 O O . ASP A 1 72 ? 7.501 -25.830 13.998 1.00 56.53 72 ASP A O 1
ATOM 584 N N . PRO A 1 73 ? 7.235 -27.398 15.550 1.00 58.16 73 PRO A N 1
ATOM 585 C CA . PRO A 1 73 ? 7.735 -26.551 16.645 1.00 58.16 73 PRO A CA 1
ATOM 586 C C . PRO A 1 73 ? 9.149 -25.979 16.459 1.00 58.16 73 PRO A C 1
ATOM 588 O O . PRO A 1 73 ? 9.556 -25.117 17.236 1.00 58.16 73 PRO A O 1
ATOM 591 N N . TYR A 1 74 ? 9.897 -26.476 15.470 1.00 57.47 74 TYR A N 1
ATOM 592 C CA . TYR A 1 74 ? 11.264 -26.064 15.154 1.00 57.47 74 TYR A CA 1
ATOM 593 C C . TYR A 1 74 ? 11.457 -25.635 13.689 1.00 57.47 74 TYR A C 1
ATOM 595 O O . TYR A 1 74 ? 12.592 -25.351 13.312 1.00 57.47 74 TYR A O 1
ATOM 603 N N . ASP A 1 75 ? 10.394 -25.597 12.874 1.00 61.59 75 ASP A N 1
ATOM 604 C CA . ASP A 1 75 ? 10.471 -25.260 11.446 1.00 61.59 75 ASP A CA 1
ATOM 605 C C . ASP A 1 75 ? 9.320 -24.329 11.036 1.00 61.59 75 ASP A C 1
ATOM 607 O O . ASP A 1 75 ? 8.153 -24.556 11.382 1.00 61.59 75 ASP A O 1
ATOM 611 N N . TYR A 1 76 ? 9.649 -23.260 10.318 1.00 61.12 76 TYR A N 1
ATOM 612 C CA . TYR A 1 76 ? 8.699 -22.233 9.901 1.00 61.12 76 TYR A CA 1
ATOM 613 C C . T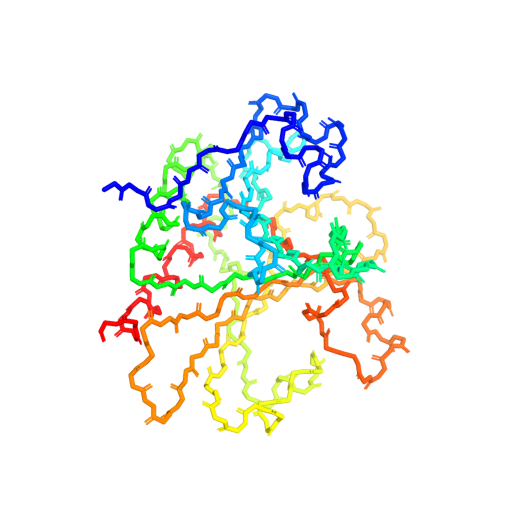YR A 1 76 ? 8.954 -21.815 8.456 1.00 61.12 76 TYR A C 1
ATOM 615 O O . TYR A 1 76 ? 10.090 -21.706 8.004 1.00 61.12 76 TYR A O 1
ATOM 623 N N . ASP A 1 77 ? 7.862 -21.553 7.754 1.00 66.62 77 ASP A N 1
ATOM 624 C CA . ASP A 1 77 ? 7.835 -20.997 6.406 1.00 66.62 77 ASP A CA 1
ATOM 625 C C . ASP A 1 77 ? 7.070 -19.668 6.433 1.00 66.62 77 ASP A C 1
ATOM 627 O O . ASP A 1 77 ? 6.558 -19.255 7.477 1.00 66.62 77 ASP A O 1
ATOM 631 N N . THR A 1 78 ? 6.970 -18.975 5.308 1.00 64.00 78 THR A N 1
ATOM 632 C CA . THR A 1 78 ? 6.067 -17.828 5.187 1.00 64.00 78 THR A CA 1
ATOM 633 C C . THR A 1 78 ? 4.656 -18.293 4.829 1.00 64.00 78 THR A C 1
ATOM 635 O O . THR A 1 78 ? 4.461 -19.311 4.160 1.00 64.00 78 THR A O 1
ATOM 638 N N . ASP A 1 79 ? 3.636 -17.573 5.301 1.00 69.44 79 ASP A N 1
ATOM 639 C CA . ASP A 1 79 ? 2.297 -17.720 4.732 1.00 69.44 79 ASP A CA 1
ATOM 640 C C . ASP A 1 79 ? 2.389 -17.422 3.222 1.00 69.44 79 ASP A C 1
ATOM 642 O O . ASP A 1 79 ? 2.869 -16.342 2.854 1.00 69.44 79 ASP A O 1
ATOM 646 N N . PRO A 1 80 ? 1.973 -18.356 2.342 1.00 66.31 80 PRO A N 1
ATOM 647 C CA . PRO A 1 80 ? 2.079 -18.168 0.898 1.00 66.31 80 PRO A CA 1
ATOM 648 C C . PRO A 1 80 ? 1.188 -17.040 0.367 1.00 66.31 80 PRO A C 1
ATOM 650 O O . PRO A 1 80 ? 1.355 -16.636 -0.781 1.00 66.31 80 PRO A O 1
ATOM 653 N N . THR A 1 81 ? 0.221 -16.553 1.154 1.00 76.56 81 THR A N 1
ATOM 654 C CA . THR A 1 81 ? -0.693 -15.490 0.719 1.00 76.56 81 THR A CA 1
ATOM 655 C C . THR A 1 81 ? -0.333 -14.180 1.421 1.00 76.56 81 THR A C 1
ATOM 657 O O . THR A 1 81 ? -0.768 -13.959 2.556 1.00 76.56 81 THR A O 1
ATOM 660 N N . PRO A 1 82 ? 0.466 -13.296 0.793 1.00 82.44 82 PRO A N 1
ATOM 661 C CA . PRO A 1 82 ? 0.774 -12.006 1.387 1.00 82.44 82 PRO A CA 1
ATOM 662 C C . PRO A 1 82 ? -0.499 -11.165 1.509 1.00 82.44 82 PRO A C 1
ATOM 664 O O . PRO A 1 82 ? -1.359 -11.168 0.629 1.00 82.44 82 PRO A O 1
ATOM 667 N N . LYS A 1 83 ? -0.601 -10.414 2.604 1.00 87.19 83 LYS A N 1
ATOM 668 C CA . LYS A 1 83 ? -1.701 -9.481 2.859 1.00 87.19 83 LYS A CA 1
ATOM 669 C C . LYS A 1 83 ? -1.260 -8.050 2.597 1.00 87.19 83 LYS A C 1
ATOM 671 O O . LYS A 1 83 ? -0.125 -7.682 2.883 1.00 87.19 83 LYS A O 1
ATOM 676 N N . GLY A 1 84 ? -2.165 -7.209 2.115 1.00 91.31 84 GLY A N 1
ATOM 677 C CA . GLY A 1 84 ? -1.845 -5.842 1.709 1.00 91.31 84 GLY A CA 1
ATOM 678 C C . GLY A 1 84 ? -1.790 -4.811 2.838 1.00 91.31 84 GLY A C 1
ATOM 679 O O . GLY A 1 84 ? -2.314 -3.723 2.652 1.00 91.31 84 GLY A O 1
ATOM 680 N N . TYR A 1 85 ? -1.245 -5.100 4.024 1.00 92.56 85 TYR A N 1
ATOM 681 C CA . TYR A 1 85 ? -1.255 -4.138 5.144 1.00 92.56 85 TYR A CA 1
ATOM 682 C C . TYR A 1 85 ? 0.105 -3.938 5.803 1.00 92.56 85 TYR A C 1
ATOM 684 O O . TYR A 1 85 ? 1.007 -4.732 5.598 1.00 92.56 85 TYR A O 1
ATOM 692 N N . VAL A 1 86 ? 0.254 -2.885 6.604 1.00 92.25 86 VAL A N 1
ATOM 693 C CA . VAL A 1 86 ? 1.381 -2.655 7.514 1.00 92.25 86 VAL A CA 1
ATOM 694 C C . VAL A 1 86 ? 0.894 -1.908 8.755 1.00 92.25 86 VAL A C 1
ATOM 696 O O . VAL A 1 86 ? -0.020 -1.085 8.679 1.00 92.25 86 VAL A O 1
ATOM 699 N N . VAL A 1 87 ? 1.496 -2.197 9.907 1.00 90.44 87 VAL A N 1
ATOM 700 C CA . VAL A 1 87 ? 1.235 -1.492 11.167 1.00 90.44 87 VAL A CA 1
ATOM 701 C C . VAL A 1 87 ? 2.351 -0.475 11.403 1.00 90.44 87 VAL A C 1
ATOM 703 O O . VAL A 1 87 ? 3.529 -0.813 11.334 1.00 90.44 87 VAL A O 1
ATOM 706 N N . LEU A 1 88 ? 1.977 0.778 11.647 1.00 91.19 88 LEU A N 1
ATOM 707 C CA . LEU A 1 88 ? 2.878 1.925 11.688 1.00 91.19 88 LEU A CA 1
ATOM 708 C C . LEU A 1 88 ? 2.772 2.629 13.036 1.00 91.19 88 LEU A C 1
ATOM 710 O O . LEU A 1 88 ? 1.749 3.248 13.326 1.00 91.19 88 LEU A O 1
ATOM 714 N N . ASP A 1 89 ? 3.830 2.577 13.838 1.00 90.25 89 ASP A N 1
ATOM 715 C CA . ASP A 1 89 ? 4.000 3.513 14.949 1.00 90.25 89 ASP A CA 1
ATOM 716 C C . ASP A 1 89 ? 4.439 4.906 14.456 1.00 90.25 89 ASP A C 1
ATOM 718 O O . ASP A 1 89 ? 4.557 5.155 13.251 1.00 90.25 89 ASP A O 1
ATOM 722 N N . THR A 1 90 ? 4.660 5.843 15.380 1.00 89.56 90 THR A N 1
ATOM 723 C CA . THR A 1 90 ? 5.060 7.218 15.035 1.00 89.56 90 THR A CA 1
ATOM 724 C C . THR A 1 90 ? 6.372 7.273 14.245 1.00 89.56 90 THR A C 1
ATOM 726 O O . THR A 1 90 ? 6.475 8.048 13.287 1.00 89.56 90 THR A O 1
ATOM 729 N N . ASP A 1 91 ? 7.367 6.459 14.595 1.00 90.81 91 ASP A N 1
ATOM 730 C CA . ASP A 1 91 ? 8.652 6.461 13.899 1.00 90.81 91 ASP A CA 1
ATOM 731 C C . ASP A 1 91 ? 8.498 5.832 12.509 1.00 90.81 91 ASP A C 1
ATOM 733 O O . ASP A 1 91 ? 8.958 6.404 11.512 1.00 90.81 91 ASP A O 1
ATOM 737 N N . ALA A 1 92 ? 7.819 4.686 12.412 1.00 91.75 92 ALA A N 1
ATOM 738 C CA . ALA A 1 92 ? 7.523 3.993 11.161 1.00 91.75 92 ALA A CA 1
ATOM 739 C C . ALA A 1 92 ? 6.732 4.893 10.206 1.00 91.75 92 ALA A C 1
ATOM 741 O O . ALA A 1 92 ? 7.056 4.980 9.019 1.00 91.75 92 ALA A O 1
ATOM 742 N N . MET A 1 93 ? 5.752 5.631 10.727 1.00 92.56 93 MET A N 1
ATOM 743 C CA . MET A 1 93 ? 4.985 6.624 9.980 1.00 92.56 93 MET A CA 1
ATOM 744 C C . MET A 1 93 ? 5.888 7.726 9.411 1.00 92.56 93 MET A C 1
ATOM 746 O O . MET A 1 93 ? 5.854 8.003 8.211 1.00 92.56 93 MET A O 1
ATOM 750 N N . ASN A 1 94 ? 6.736 8.329 10.250 1.00 93.12 94 ASN A N 1
ATOM 751 C CA . ASN A 1 94 ? 7.680 9.372 9.836 1.00 93.12 94 ASN A CA 1
ATOM 752 C C . ASN A 1 94 ? 8.650 8.888 8.755 1.00 93.12 94 ASN A C 1
ATOM 754 O O . ASN A 1 94 ? 8.919 9.595 7.777 1.00 93.12 94 ASN A O 1
ATOM 758 N N . GLY A 1 95 ? 9.175 7.676 8.926 1.00 94.44 95 GLY A N 1
ATOM 759 C CA . GLY A 1 95 ? 10.080 7.077 7.962 1.00 94.44 95 GLY A CA 1
ATOM 760 C C . GLY A 1 95 ? 9.387 6.791 6.628 1.00 94.44 95 GLY A C 1
ATOM 761 O O . GLY A 1 95 ? 9.939 7.137 5.587 1.00 94.44 95 GLY A O 1
ATOM 762 N N . LEU A 1 96 ? 8.151 6.277 6.645 1.00 95.56 96 LEU A N 1
ATOM 763 C CA . LEU A 1 96 ? 7.382 6.022 5.424 1.00 95.56 96 LEU A CA 1
ATOM 764 C C . LEU A 1 96 ? 7.076 7.328 4.681 1.00 95.56 96 LEU A C 1
ATOM 766 O O . LEU A 1 96 ? 7.337 7.431 3.486 1.00 95.56 96 LEU A O 1
ATOM 770 N N . ILE A 1 97 ? 6.602 8.356 5.391 1.00 96.12 97 ILE A N 1
ATOM 771 C CA . ILE A 1 97 ? 6.379 9.697 4.827 1.00 96.12 97 ILE A CA 1
ATOM 772 C C . ILE A 1 97 ? 7.652 10.223 4.154 1.00 96.12 97 ILE A C 1
ATOM 774 O O . ILE A 1 97 ? 7.580 10.783 3.058 1.00 96.12 97 ILE A O 1
ATOM 778 N N . SER A 1 98 ? 8.813 10.030 4.784 1.00 95.81 98 SER A N 1
ATOM 779 C CA . SER A 1 98 ? 10.101 10.465 4.234 1.00 95.81 98 SER A CA 1
ATOM 780 C C . SER A 1 98 ? 10.466 9.700 2.959 1.00 95.81 98 SER A C 1
ATOM 782 O O . SER A 1 98 ? 10.837 10.332 1.973 1.00 95.81 98 SER A O 1
ATOM 784 N N . LEU A 1 99 ? 10.299 8.371 2.937 1.00 95.94 99 LEU A N 1
ATOM 785 C CA . LEU A 1 99 ? 10.528 7.537 1.748 1.00 95.94 99 LEU A CA 1
ATOM 786 C C . LEU A 1 99 ? 9.661 7.981 0.566 1.00 95.94 99 LEU A C 1
ATOM 788 O O . LEU A 1 99 ? 10.175 8.219 -0.526 1.00 95.94 99 LEU A O 1
ATOM 792 N N . LEU A 1 100 ? 8.357 8.153 0.796 1.00 96.62 100 LEU A N 1
ATOM 793 C CA . LEU A 1 100 ? 7.427 8.588 -0.246 1.00 96.62 100 LEU A CA 1
ATOM 794 C C . LEU A 1 100 ? 7.739 10.009 -0.729 1.00 96.62 100 LEU A C 1
ATOM 796 O O . LEU A 1 100 ? 7.632 10.284 -1.920 1.00 96.62 100 LEU A O 1
ATOM 800 N N . THR A 1 101 ? 8.156 10.905 0.171 1.00 96.19 101 THR A N 1
ATOM 801 C CA . THR A 1 101 ? 8.539 12.278 -0.195 1.00 96.19 101 THR A CA 1
ATOM 802 C C . THR A 1 101 ? 9.777 12.281 -1.089 1.00 96.19 101 THR A C 1
ATOM 804 O O . THR A 1 101 ? 9.747 12.906 -2.145 1.00 96.19 101 THR A O 1
ATOM 807 N N . MET A 1 102 ? 10.826 11.535 -0.722 1.00 94.81 102 MET A N 1
ATOM 808 C CA . MET A 1 102 ? 12.027 11.403 -1.557 1.00 94.81 102 MET A CA 1
ATOM 809 C C . MET A 1 102 ? 11.687 10.836 -2.936 1.00 94.81 102 MET A C 1
ATOM 811 O O . MET A 1 102 ? 12.183 11.330 -3.945 1.00 94.81 102 MET A O 1
ATOM 815 N N . GLN A 1 103 ? 10.806 9.835 -3.000 1.00 95.25 103 GLN A N 1
ATOM 816 C CA . GLN A 1 103 ? 10.350 9.291 -4.274 1.00 95.25 103 GLN A CA 1
ATOM 817 C C . GLN A 1 103 ? 9.624 10.353 -5.109 1.00 95.25 103 GLN A C 1
ATOM 819 O O . GLN A 1 103 ? 9.983 10.548 -6.270 1.00 95.25 103 GLN A O 1
ATOM 824 N N . ALA A 1 104 ? 8.668 11.080 -4.523 1.00 93.12 104 ALA A N 1
ATOM 825 C CA . ALA A 1 104 ? 7.918 12.133 -5.210 1.00 93.12 104 ALA A CA 1
ATOM 826 C C . ALA A 1 104 ? 8.832 13.223 -5.790 1.00 93.12 104 ALA A C 1
ATOM 828 O O . ALA A 1 104 ? 8.618 13.674 -6.911 1.00 93.12 104 ALA A O 1
ATOM 829 N N . GLU A 1 105 ? 9.887 13.601 -5.066 1.00 92.62 105 GLU A N 1
ATOM 830 C CA . GLU A 1 105 ? 10.864 14.607 -5.505 1.00 92.62 105 GLU A CA 1
ATOM 831 C C . GLU A 1 105 ? 11.712 14.158 -6.706 1.00 92.62 105 GLU A C 1
ATOM 833 O O . GLU A 1 105 ? 12.218 14.998 -7.451 1.00 92.62 105 GLU A O 1
ATOM 838 N N . THR A 1 106 ? 11.860 12.847 -6.921 1.00 92.06 106 THR A N 1
ATOM 839 C CA . THR A 1 106 ? 12.596 12.290 -8.071 1.00 92.06 106 THR A CA 1
ATOM 840 C C . THR A 1 106 ? 11.720 12.029 -9.294 1.00 92.06 106 THR A C 1
ATOM 842 O O . THR A 1 106 ? 12.244 11.815 -10.390 1.00 92.06 106 THR A O 1
ATOM 845 N N . MET A 1 107 ? 10.396 12.038 -9.130 1.00 90.56 107 MET A N 1
ATOM 846 C CA . MET A 1 107 ? 9.464 11.746 -10.213 1.00 90.56 107 MET A CA 1
ATOM 847 C C . MET A 1 107 ? 9.295 12.960 -11.141 1.00 90.56 107 MET A C 1
ATOM 849 O O . MET A 1 107 ? 9.153 14.093 -10.672 1.00 90.56 107 MET A O 1
ATOM 853 N N . PRO A 1 108 ? 9.258 12.759 -12.472 1.00 89.25 108 PRO A N 1
ATOM 854 C CA . PRO A 1 108 ? 8.881 13.808 -13.409 1.00 89.25 108 PRO A CA 1
ATOM 855 C C . PRO A 1 108 ? 7.496 14.393 -13.078 1.00 89.25 108 PRO A C 1
ATOM 857 O O . PRO A 1 108 ? 6.602 13.659 -12.652 1.00 89.25 108 PRO A O 1
ATOM 860 N N . PRO A 1 109 ? 7.269 15.697 -13.30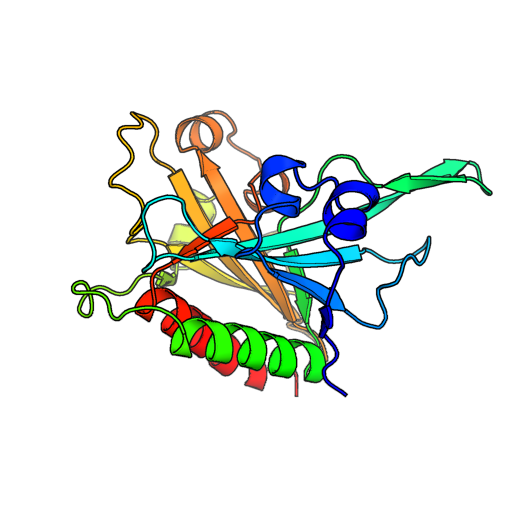0 1.00 79.31 109 PRO A N 1
ATOM 861 C CA . PRO A 1 109 ? 5.955 16.299 -13.097 1.00 79.31 109 PRO A CA 1
ATOM 862 C C . PRO A 1 109 ? 4.926 15.730 -14.084 1.00 79.31 109 PRO A C 1
ATOM 864 O O . PRO A 1 109 ? 5.236 15.510 -15.257 1.00 79.31 109 PRO A O 1
ATOM 867 N N . THR A 1 110 ? 3.681 15.551 -13.634 1.00 76.19 110 THR A N 1
ATOM 868 C CA . THR A 1 110 ? 2.565 15.122 -14.487 1.00 76.19 110 THR A CA 1
ATOM 869 C C . THR A 1 110 ? 1.655 16.269 -14.904 1.00 76.19 110 THR A C 1
ATOM 871 O O . THR A 1 110 ? 1.475 17.263 -14.203 1.00 76.19 110 THR A O 1
ATOM 874 N N . LEU A 1 111 ? 1.039 16.114 -16.080 1.00 67.94 111 LEU A N 1
ATOM 875 C CA . LEU A 1 111 ? 0.076 17.068 -16.641 1.00 67.94 111 LEU A CA 1
ATOM 876 C C . LEU A 1 111 ? -1.322 16.966 -16.002 1.00 67.94 111 LEU A C 1
ATOM 878 O O . LEU A 1 111 ? -2.171 17.811 -16.276 1.00 67.94 111 LEU A O 1
ATOM 882 N N . HIS A 1 112 ? -1.579 15.965 -15.154 1.00 63.50 112 HIS A N 1
ATOM 883 C CA . HIS A 1 112 ? -2.903 15.659 -14.593 1.00 63.50 112 HIS A CA 1
ATOM 884 C C . HIS A 1 112 ? -3.179 16.289 -13.215 1.00 63.50 112 HIS A C 1
ATOM 886 O O . HIS A 1 112 ? -4.103 15.870 -12.524 1.00 63.50 112 HIS A O 1
ATOM 892 N N . TRP A 1 113 ? -2.458 17.359 -12.867 1.00 59.22 113 TRP A N 1
ATOM 893 C CA . TRP A 1 113 ? -2.481 18.115 -11.598 1.00 59.22 113 TRP A CA 1
ATOM 894 C C . TRP A 1 113 ? -3.845 18.585 -11.044 1.00 59.22 113 TRP A C 1
ATOM 896 O O . TRP A 1 113 ? -3.878 19.235 -10.004 1.00 59.22 113 TRP A O 1
ATOM 906 N N . GLN A 1 114 ? -4.967 18.326 -11.720 1.00 62.56 114 GLN A N 1
ATOM 907 C CA . GLN A 1 114 ? -6.283 18.870 -11.362 1.00 62.56 114 GLN A CA 1
ATOM 908 C C . GLN A 1 114 ? -7.299 17.843 -10.852 1.00 62.56 114 GLN A C 1
ATOM 910 O O . GLN A 1 114 ? -8.395 18.250 -10.467 1.00 62.56 114 GLN A O 1
ATOM 915 N N . LYS A 1 115 ? -6.996 16.539 -10.849 1.00 69.69 115 LYS A N 1
ATOM 916 C CA . LYS A 1 115 ? -7.940 15.525 -10.354 1.00 69.69 115 LYS A CA 1
ATOM 917 C C . LYS A 1 115 ? -7.407 14.863 -9.083 1.00 69.69 115 LYS A C 1
ATOM 919 O O . LYS A 1 115 ? -6.292 14.347 -9.129 1.00 69.69 115 LYS A O 1
ATOM 924 N N . PRO A 1 116 ? -8.180 14.853 -7.981 1.00 78.38 116 PRO A N 1
ATOM 925 C CA . PRO A 1 116 ? -7.802 14.080 -6.811 1.00 78.38 116 PRO A CA 1
ATOM 926 C C . PRO A 1 116 ? -7.691 12.602 -7.183 1.00 78.38 116 PRO A C 1
ATOM 928 O O . PRO A 1 116 ? -8.555 12.066 -7.880 1.00 78.38 116 PRO A O 1
ATOM 931 N N . SER A 1 117 ? -6.610 11.958 -6.751 1.00 85.44 117 SER A N 1
ATOM 932 C CA . SER A 1 117 ? -6.398 10.526 -6.971 1.00 85.44 117 SER A CA 1
ATOM 933 C C . SER A 1 117 ? -7.261 9.712 -6.021 1.00 85.44 117 SER A C 1
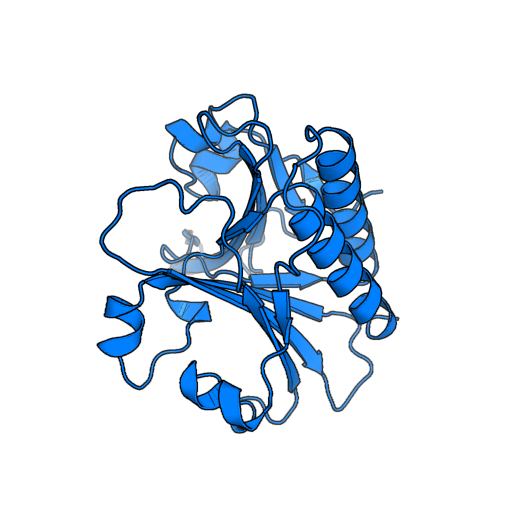ATOM 935 O O . SER A 1 117 ? -7.798 8.683 -6.425 1.00 85.44 117 SER A O 1
ATOM 937 N N . PHE A 1 118 ? -7.445 10.188 -4.786 1.00 92.88 118 PHE A N 1
ATOM 938 C CA . PHE A 1 118 ? -8.183 9.476 -3.746 1.00 92.88 118 PHE A CA 1
ATOM 939 C C . PHE A 1 118 ? -9.432 10.222 -3.284 1.00 92.88 118 PHE A C 1
ATOM 941 O O . PHE A 1 118 ? -9.386 11.389 -2.892 1.00 92.88 118 PHE A O 1
ATOM 948 N N . ARG A 1 119 ? -10.553 9.501 -3.214 1.00 94.88 119 ARG A N 1
ATOM 949 C CA . ARG A 1 119 ? -11.788 9.974 -2.588 1.00 94.88 119 ARG A CA 1
ATOM 950 C C . ARG A 1 119 ? -12.098 9.140 -1.359 1.00 94.88 119 ARG A C 1
ATOM 952 O O . ARG A 1 119 ? -12.141 7.915 -1.420 1.00 94.88 119 ARG A O 1
ATOM 959 N N . ARG A 1 120 ? -12.379 9.805 -0.241 1.00 96.12 120 ARG A N 1
ATOM 960 C CA . ARG A 1 120 ? -12.875 9.125 0.958 1.00 96.12 120 ARG A CA 1
ATOM 961 C C . ARG A 1 120 ? -14.253 8.520 0.684 1.00 96.12 120 ARG A C 1
ATOM 963 O O . ARG A 1 120 ? -15.145 9.219 0.202 1.00 96.12 120 ARG A O 1
ATOM 970 N N . LEU A 1 121 ? -14.426 7.250 1.030 1.00 95.50 121 LEU A N 1
ATOM 971 C CA . LEU A 1 121 ? -15.724 6.588 0.994 1.00 95.50 121 LEU A CA 1
ATOM 972 C C . LEU A 1 121 ? -16.583 7.063 2.168 1.00 95.50 121 LEU A C 1
ATOM 974 O O . LEU A 1 121 ? -16.123 7.127 3.315 1.00 95.50 121 LEU A O 1
ATOM 978 N N . ALA A 1 122 ? -17.834 7.412 1.878 1.00 93.56 122 ALA A N 1
ATOM 979 C CA . ALA A 1 122 ? -18.829 7.675 2.906 1.00 93.56 122 ALA A CA 1
ATOM 980 C C . ALA A 1 122 ? -19.234 6.370 3.611 1.00 93.56 122 ALA A C 1
ATOM 982 O O . ALA A 1 122 ? -19.070 5.277 3.070 1.00 93.56 122 ALA A O 1
ATOM 983 N N . GLN A 1 123 ? -19.762 6.470 4.833 1.00 89.00 123 GLN A N 1
ATOM 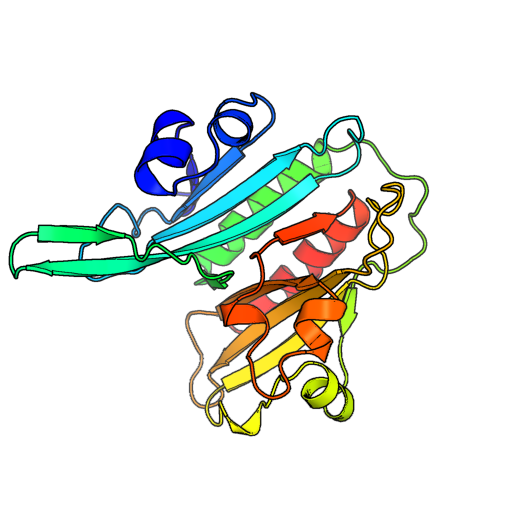984 C CA . GLN A 1 123 ? -20.086 5.290 5.645 1.00 89.00 123 GLN A CA 1
ATOM 985 C C . GLN A 1 123 ? -21.123 4.375 4.971 1.00 89.00 123 GLN A C 1
ATOM 987 O O . GLN A 1 123 ? -21.022 3.159 5.071 1.00 89.00 123 GLN A O 1
ATOM 992 N N . ASP A 1 124 ? -22.072 4.947 4.231 1.00 91.31 124 ASP A N 1
ATOM 993 C CA . ASP A 1 124 ? -23.076 4.231 3.437 1.00 91.31 124 ASP A CA 1
ATOM 994 C C . ASP A 1 124 ? -22.521 3.639 2.125 1.00 91.31 124 ASP A C 1
ATOM 996 O O . ASP A 1 124 ? -23.180 2.829 1.469 1.00 91.31 124 ASP A O 1
ATOM 1000 N N . GLU A 1 125 ? -21.307 4.024 1.721 1.00 92.81 125 GLU A N 1
ATOM 1001 C CA . GLU A 1 125 ? -20.600 3.421 0.592 1.00 92.81 125 GLU A CA 1
ATOM 1002 C C . GLU A 1 125 ? -19.753 2.214 0.998 1.00 92.81 125 GLU A C 1
ATOM 1004 O O . GLU A 1 125 ? -19.575 1.331 0.166 1.00 92.81 125 GLU A O 1
ATOM 1009 N N . LEU A 1 126 ? -19.262 2.139 2.241 1.00 90.56 126 LEU A N 1
ATOM 1010 C CA . LEU A 1 126 ? -18.361 1.067 2.697 1.00 90.56 126 LEU A CA 1
ATOM 1011 C C . LEU A 1 126 ? -18.904 -0.353 2.435 1.00 90.56 126 LEU A C 1
ATOM 1013 O O . LEU A 1 126 ? -18.161 -1.157 1.861 1.00 90.56 126 LEU A O 1
ATOM 1017 N N . PRO A 1 127 ? -20.195 -0.663 2.692 1.00 89.44 127 PRO A N 1
ATOM 1018 C CA . PRO A 1 127 ? -20.733 -1.994 2.407 1.00 89.44 127 PRO A CA 1
ATOM 1019 C C . PRO A 1 127 ? -20.723 -2.354 0.915 1.00 89.44 127 PRO A C 1
ATOM 1021 O O . PRO A 1 127 ? -20.648 -3.527 0.560 1.00 89.44 127 PRO A O 1
ATOM 1024 N N . LYS A 1 128 ? -20.734 -1.359 0.011 1.00 88.69 128 LYS A N 1
ATOM 1025 C CA . LYS A 1 128 ? -20.612 -1.585 -1.445 1.00 88.69 128 LYS A CA 1
ATOM 1026 C C . LYS A 1 128 ? -19.230 -2.098 -1.843 1.00 88.69 128 LYS A C 1
ATOM 1028 O O . LYS A 1 128 ? -19.073 -2.515 -2.983 1.00 88.69 128 LYS A O 1
ATOM 1033 N N . PHE A 1 129 ? -18.265 -2.028 -0.928 1.00 89.06 129 PHE A N 1
ATOM 1034 C CA . PHE A 1 129 ? -16.900 -2.529 -1.057 1.00 89.06 129 PHE A CA 1
ATOM 1035 C C . PHE A 1 129 ? -16.617 -3.683 -0.084 1.00 89.06 129 PHE A C 1
ATOM 1037 O O . PHE A 1 129 ? -15.458 -4.022 0.120 1.00 89.06 129 PHE A O 1
ATOM 1044 N N . HIS A 1 130 ? -17.663 -4.273 0.513 1.00 88.81 130 HIS A N 1
ATOM 1045 C CA . HIS A 1 130 ? -17.576 -5.321 1.541 1.00 88.81 130 HIS A CA 1
ATOM 1046 C C . HIS A 1 130 ? -16.753 -4.908 2.772 1.00 88.81 130 HIS A C 1
ATOM 1048 O O . HIS A 1 130 ? -16.186 -5.745 3.468 1.00 88.81 130 HIS A O 1
ATOM 1054 N N . ILE A 1 131 ? -16.694 -3.603 3.048 1.00 87.88 131 ILE A N 1
ATOM 1055 C CA . ILE A 1 131 ? -16.093 -3.067 4.264 1.00 87.88 131 ILE A CA 1
ATOM 1056 C C . ILE A 1 131 ? -17.224 -2.858 5.263 1.00 87.88 131 ILE A C 1
ATOM 1058 O O . ILE A 1 131 ? -18.085 -2.000 5.061 1.00 87.88 131 ILE A O 1
ATOM 1062 N N . GLU A 1 132 ? -17.205 -3.638 6.338 1.00 85.94 132 GLU A N 1
ATOM 1063 C CA . GLU A 1 132 ? -18.201 -3.607 7.411 1.00 85.94 132 GLU A CA 1
ATOM 1064 C C . GLU A 1 132 ? -17.537 -3.101 8.701 1.00 85.94 132 GLU A C 1
ATOM 1066 O O . GLU A 1 132 ? -16.918 -3.880 9.430 1.00 85.94 132 GLU A O 1
ATOM 1071 N N . PRO A 1 133 ? -17.606 -1.791 9.009 1.00 79.75 133 PRO A N 1
ATOM 1072 C CA . PRO A 1 133 ? -17.012 -1.240 10.227 1.00 79.75 133 PRO A CA 1
ATOM 1073 C C . PRO A 1 133 ? -17.541 -1.886 11.512 1.00 79.75 133 PRO A C 1
ATOM 1075 O O . PRO A 1 133 ? -16.857 -1.872 12.535 1.00 79.75 133 PRO A O 1
ATOM 1078 N N . GLU A 1 134 ? -18.754 -2.439 11.475 1.00 78.75 134 GLU A N 1
ATOM 1079 C CA . GLU A 1 134 ? -19.384 -3.157 12.582 1.00 78.75 134 GLU A CA 1
ATOM 1080 C C . GLU A 1 134 ? -18.614 -4.429 12.958 1.00 78.75 134 GLU A C 1
ATOM 1082 O O . GLU A 1 134 ? -18.604 -4.804 14.130 1.00 78.75 134 GLU A O 1
ATOM 1087 N N . SER A 1 135 ? -17.915 -5.040 11.996 1.00 77.81 135 SER A N 1
ATOM 1088 C CA . SER A 1 135 ? -17.038 -6.197 12.210 1.00 77.81 135 SER A CA 1
ATOM 1089 C C . SER A 1 135 ? -15.767 -5.836 12.989 1.00 77.81 135 SER A C 1
ATOM 1091 O O . SER A 1 135 ? -15.111 -6.714 13.547 1.00 77.81 135 SER A O 1
ATOM 1093 N N . PHE A 1 136 ? -15.458 -4.540 13.116 1.00 77.44 136 PHE A N 1
ATOM 1094 C CA . PHE A 1 136 ? -14.324 -4.011 13.874 1.00 77.44 136 PHE A CA 1
ATOM 1095 C C . PHE A 1 136 ? -14.802 -2.981 14.915 1.00 77.44 136 PHE A C 1
ATOM 1097 O O . PHE A 1 136 ? -14.487 -1.788 14.823 1.00 77.44 136 PHE A O 1
ATOM 1104 N N . PRO A 1 137 ? -15.569 -3.404 15.941 1.00 75.06 137 PRO A N 1
ATOM 1105 C CA . PRO A 1 137 ? -16.254 -2.482 16.850 1.00 75.06 137 PRO A CA 1
ATOM 1106 C C . PRO A 1 137 ? -15.286 -1.568 17.612 1.00 75.06 137 PRO A C 1
ATOM 1108 O O . PRO A 1 137 ? -15.613 -0.407 17.866 1.00 75.06 137 PRO A O 1
ATOM 1111 N N . PHE A 1 138 ? -14.075 -2.060 17.877 1.00 81.56 138 PHE A N 1
ATOM 1112 C CA . PHE A 1 138 ? -13.002 -1.363 18.588 1.00 81.56 138 PHE A CA 1
ATOM 1113 C C . PHE A 1 138 ? -12.081 -0.544 17.681 1.00 81.56 138 PHE A C 1
ATOM 1115 O O . PHE A 1 138 ? -11.162 0.104 18.176 1.00 81.56 138 PHE A O 1
ATOM 1122 N N . SER A 1 139 ? -12.321 -0.541 16.369 1.00 84.00 139 SER A N 1
ATOM 1123 C CA . SER A 1 139 ? -11.500 0.188 15.408 1.00 84.00 139 SER A CA 1
ATOM 1124 C C . SER A 1 139 ? -12.296 1.276 14.702 1.00 84.00 139 SER A C 1
ATOM 1126 O O . SER A 1 139 ? -13.464 1.114 14.346 1.00 84.00 139 SER A O 1
ATOM 1128 N N . GLN A 1 140 ? -11.664 2.422 14.503 1.00 88.19 140 GLN A N 1
ATOM 1129 C CA . GLN A 1 140 ? -12.122 3.463 13.604 1.00 88.19 140 GLN A CA 1
ATOM 1130 C C . GLN A 1 140 ? -11.438 3.245 12.257 1.00 88.19 140 GLN A C 1
ATOM 1132 O O . GLN A 1 140 ? -10.213 3.177 12.177 1.00 88.19 140 GLN A O 1
ATOM 1137 N N . ILE A 1 141 ? -12.258 3.105 11.218 1.00 90.25 141 ILE A N 1
ATOM 1138 C CA . ILE A 1 141 ? -11.823 2.788 9.861 1.00 90.25 141 ILE A CA 1
ATOM 1139 C C . ILE A 1 141 ? -12.108 3.983 8.958 1.00 90.25 141 ILE A C 1
ATOM 1141 O O . ILE A 1 141 ? -13.214 4.529 8.938 1.00 90.25 141 ILE A O 1
ATOM 1145 N N . HIS A 1 142 ? -11.102 4.371 8.184 1.00 93.81 142 HIS A N 1
ATOM 1146 C CA . HIS A 1 142 ? -11.222 5.352 7.122 1.00 93.81 142 HIS A CA 1
ATOM 1147 C C . HIS A 1 142 ? -10.752 4.740 5.813 1.00 93.81 142 HIS A C 1
ATOM 1149 O O . HIS A 1 142 ? -9.568 4.456 5.659 1.00 93.81 142 HIS A O 1
ATOM 1155 N N . CYS A 1 143 ? -11.676 4.560 4.873 1.00 95.69 143 CYS A N 1
ATOM 1156 C CA . CYS A 1 143 ? -11.367 3.998 3.567 1.00 95.69 143 CYS A CA 1
ATOM 1157 C C . CYS A 1 143 ? -11.444 5.062 2.469 1.00 95.69 143 CYS A C 1
ATOM 1159 O O . CYS A 1 143 ? -12.312 5.942 2.478 1.00 95.69 143 CYS A O 1
ATOM 1161 N N . TYR A 1 144 ? -10.530 4.954 1.518 1.00 96.69 144 TYR A N 1
ATOM 1162 C CA . TYR A 1 144 ? -10.389 5.797 0.350 1.00 96.69 144 TYR A CA 1
ATOM 1163 C C . TYR A 1 144 ? -10.373 4.910 -0.887 1.00 96.69 144 TYR A C 1
ATOM 1165 O O . TYR A 1 144 ? -9.674 3.901 -0.915 1.00 96.69 144 TYR A O 1
ATOM 1173 N N . ILE A 1 145 ? -11.118 5.301 -1.914 1.00 95.00 145 ILE A N 1
ATOM 1174 C CA . ILE A 1 145 ? -11.040 4.698 -3.241 1.00 95.00 145 ILE A CA 1
ATOM 1175 C C . ILE A 1 145 ? -10.129 5.542 -4.126 1.00 95.00 145 ILE A C 1
ATOM 1177 O O . ILE A 1 145 ? -10.191 6.773 -4.085 1.00 95.00 145 ILE A O 1
ATOM 1181 N N . GLN A 1 146 ? -9.296 4.889 -4.931 1.00 92.56 146 GLN A N 1
ATOM 1182 C CA . GLN A 1 146 ? -8.566 5.567 -5.992 1.00 92.56 146 GLN A CA 1
ATOM 1183 C C . GLN A 1 146 ? -9.502 5.784 -7.193 1.00 92.56 146 GLN A C 1
ATOM 1185 O O . GLN A 1 146 ? -9.889 4.825 -7.858 1.00 92.56 146 GLN A O 1
ATOM 1190 N N . GLU A 1 147 ? -9.902 7.030 -7.451 1.00 86.62 147 GLU A N 1
ATOM 1191 C CA . GLU A 1 147 ? -10.825 7.373 -8.547 1.00 86.62 147 GLU A CA 1
ATOM 1192 C C . GLU A 1 147 ? -10.118 7.544 -9.888 1.00 86.62 147 GLU A C 1
ATOM 1194 O O . GLU A 1 147 ? -10.707 7.287 -10.937 1.00 86.62 147 GLU A O 1
ATOM 1199 N N . TYR A 1 148 ? -8.866 7.996 -9.843 1.00 81.38 148 TYR A N 1
ATOM 1200 C CA . TYR A 1 148 ? -8.020 8.176 -11.009 1.00 81.38 148 TYR A CA 1
ATOM 1201 C C . TYR A 1 148 ? -6.834 7.222 -10.917 1.00 81.38 148 TYR A C 1
ATOM 1203 O O . TYR A 1 148 ? -5.967 7.365 -10.052 1.00 81.38 148 TYR A O 1
ATOM 1211 N N . ASP A 1 149 ? -6.812 6.239 -11.811 1.00 78.38 149 ASP A N 1
ATOM 1212 C CA . ASP A 1 149 ? -5.656 5.388 -12.025 1.00 78.38 149 ASP A CA 1
ATOM 1213 C C . ASP A 1 149 ? -4.859 5.927 -13.222 1.00 78.38 149 ASP A C 1
ATOM 1215 O O . ASP A 1 149 ? -5.299 5.817 -14.367 1.00 78.38 149 ASP A O 1
ATOM 1219 N N . PRO A 1 150 ? -3.679 6.519 -12.984 1.00 78.06 150 PRO A N 1
ATOM 1220 C CA . PRO A 1 150 ? -2.881 7.098 -14.052 1.00 78.06 150 PRO A CA 1
ATOM 1221 C C . PRO A 1 150 ? -2.256 6.042 -14.979 1.00 78.06 150 PRO A C 1
ATOM 1223 O O . PRO A 1 150 ? -1.698 6.408 -16.011 1.00 78.06 150 PRO A O 1
ATOM 1226 N N . SER A 1 151 ? -2.346 4.750 -14.632 1.00 76.88 151 SER A N 1
ATOM 1227 C CA . SER A 1 151 ? -1.914 3.636 -15.482 1.00 76.88 151 SER A CA 1
ATOM 1228 C C . SER A 1 151 ? -2.985 3.120 -16.446 1.00 76.88 151 SER A C 1
ATOM 1230 O O . SER A 1 151 ? -2.675 2.268 -17.272 1.00 76.88 151 SER A O 1
ATOM 1232 N N . GLU A 1 152 ? -4.212 3.663 -16.434 1.00 65.19 152 GLU A N 1
ATOM 1233 C CA . GLU A 1 152 ? -5.315 3.266 -17.340 1.00 65.19 152 GLU A CA 1
ATOM 1234 C C . GLU A 1 152 ? -5.098 3.648 -18.828 1.00 65.19 152 GLU A C 1
ATOM 1236 O O . GLU A 1 152 ? -6.044 3.809 -19.598 1.00 65.19 152 GLU A O 1
ATOM 1241 N N . ALA A 1 153 ? -3.841 3.746 -19.267 1.00 50.22 153 ALA A N 1
ATOM 1242 C CA . ALA A 1 153 ? -3.462 3.506 -20.657 1.00 50.22 153 ALA A CA 1
ATOM 1243 C C . ALA A 1 153 ? -3.457 2.000 -21.011 1.00 50.22 153 ALA A C 1
ATOM 1245 O O . ALA A 1 153 ? -3.445 1.665 -22.195 1.00 50.22 153 ALA A O 1
ATOM 1246 N N . ASP A 1 154 ? -3.490 1.104 -20.016 1.00 45.28 154 ASP A N 1
ATOM 1247 C CA . ASP A 1 154 ? -3.521 -0.341 -20.240 1.00 45.28 154 ASP A CA 1
ATOM 1248 C C . ASP A 1 154 ? -4.913 -0.824 -20.676 1.00 45.28 154 ASP A C 1
ATOM 1250 O O . ASP A 1 154 ? -5.876 -0.849 -19.907 1.00 45.28 154 ASP A O 1
ATOM 1254 N N . ASP A 1 155 ? -4.963 -1.248 -21.939 1.00 46.44 155 ASP A N 1
ATOM 1255 C CA . ASP A 1 155 ? -6.047 -1.838 -22.735 1.00 46.44 155 ASP A CA 1
ATOM 1256 C C . ASP A 1 155 ? -6.571 -3.175 -22.159 1.00 46.44 155 ASP A C 1
ATOM 1258 O O . ASP A 1 155 ? -6.629 -4.215 -22.818 1.00 46.44 155 ASP A O 1
ATOM 1262 N N . THR A 1 156 ? -6.916 -3.182 -20.873 1.00 55.22 156 THR A N 1
ATOM 1263 C CA . THR A 1 156 ? -7.513 -4.326 -20.192 1.00 55.22 156 THR A CA 1
ATOM 1264 C C . THR A 1 156 ? -9.014 -4.091 -20.066 1.00 55.22 156 THR A C 1
ATOM 1266 O O . THR A 1 156 ? -9.474 -3.137 -19.449 1.00 55.22 156 THR A O 1
ATOM 1269 N N . ASN A 1 157 ? -9.819 -5.000 -20.624 1.00 59.41 157 ASN A N 1
ATOM 1270 C CA . ASN A 1 157 ? -11.285 -5.013 -20.466 1.00 59.41 157 ASN A CA 1
ATOM 1271 C C . ASN A 1 157 ? -11.747 -5.191 -18.997 1.00 59.41 157 ASN A C 1
ATOM 1273 O O . ASN A 1 157 ? -12.938 -5.372 -18.733 1.00 59.41 157 ASN A O 1
ATOM 1277 N N . GLU A 1 158 ? -10.823 -5.198 -18.037 1.00 70.25 158 GLU A N 1
ATOM 1278 C CA . GLU A 1 158 ? -11.065 -5.479 -16.636 1.00 70.25 158 GLU A CA 1
ATOM 1279 C C . GLU A 1 158 ? -10.806 -4.237 -15.783 1.00 70.25 158 GLU A C 1
ATOM 1281 O O . GLU A 1 158 ? -9.678 -3.816 -15.552 1.00 70.25 158 GLU A O 1
ATOM 1286 N N . ARG A 1 159 ? -11.895 -3.661 -15.274 1.00 82.44 159 ARG A N 1
ATOM 1287 C CA . ARG A 1 159 ? -11.83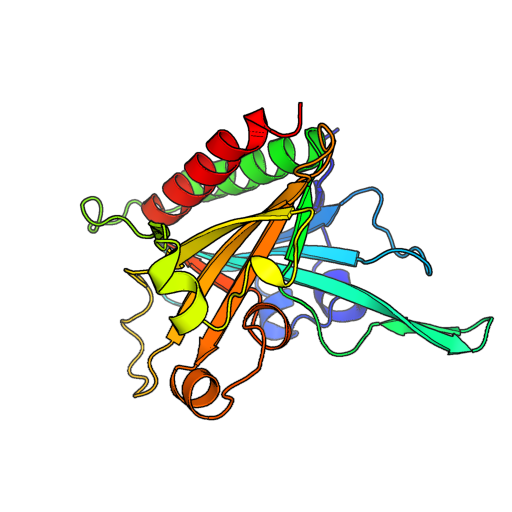7 -2.557 -14.318 1.00 82.44 159 ARG A CA 1
ATOM 1288 C C . ARG A 1 159 ? -11.211 -3.036 -13.009 1.00 82.44 159 ARG A C 1
ATOM 1290 O O . ARG A 1 159 ? -11.663 -4.035 -12.453 1.00 82.44 159 ARG A O 1
ATOM 1297 N N . MET A 1 160 ? -10.258 -2.284 -12.468 1.00 87.88 160 MET A N 1
ATOM 1298 C CA . MET A 1 160 ? -9.664 -2.553 -11.156 1.00 87.88 160 MET A CA 1
ATOM 1299 C C . MET A 1 160 ? -10.229 -1.594 -10.100 1.00 87.88 160 MET A C 1
ATOM 1301 O O . MET A 1 160 ? -10.359 -0.396 -10.336 1.00 87.88 160 MET A O 1
ATOM 1305 N N . ILE A 1 161 ? -10.562 -2.116 -8.921 1.00 89.06 161 ILE A N 1
ATOM 1306 C CA . ILE A 1 161 ? -10.862 -1.335 -7.718 1.00 89.06 161 ILE A CA 1
ATOM 1307 C C . ILE A 1 161 ? -9.577 -1.237 -6.907 1.00 89.06 161 ILE A C 1
ATOM 1309 O O . ILE A 1 161 ? -8.911 -2.249 -6.692 1.00 89.06 161 ILE A O 1
ATOM 1313 N N . ARG A 1 162 ? -9.244 -0.035 -6.439 1.00 92.94 162 ARG A N 1
ATOM 1314 C CA . ARG A 1 162 ? -8.112 0.195 -5.541 1.00 92.94 162 ARG A CA 1
ATOM 1315 C C . ARG A 1 162 ? -8.571 0.942 -4.303 1.00 92.94 162 ARG A C 1
ATOM 1317 O O . ARG A 1 162 ? -9.191 2.000 -4.420 1.00 92.94 162 ARG A O 1
ATOM 1324 N N . LEU A 1 163 ? -8.283 0.377 -3.140 1.00 94.75 163 LEU A N 1
ATOM 1325 C CA . LEU A 1 163 ? -8.704 0.876 -1.840 1.00 94.75 163 LEU A CA 1
ATOM 1326 C C . LEU A 1 163 ? -7.481 1.109 -0.958 1.00 94.75 163 LEU A C 1
ATOM 1328 O O . LEU A 1 163 ? -6.557 0.300 -0.946 1.00 94.75 163 LEU A O 1
ATOM 1332 N N . VAL A 1 164 ? -7.507 2.202 -0.203 1.00 96.50 164 VAL A N 1
ATOM 1333 C CA . VAL A 1 164 ? -6.549 2.515 0.859 1.00 96.50 164 VAL A CA 1
ATOM 1334 C C . VAL A 1 164 ? -7.338 2.692 2.147 1.00 96.50 164 VAL A C 1
ATOM 1336 O O . VAL A 1 164 ? -8.273 3.490 2.205 1.00 96.50 164 VAL A O 1
ATOM 1339 N N . GLN A 1 165 ? -6.979 1.947 3.180 1.00 95.81 165 GLN A N 1
ATOM 1340 C CA . GLN A 1 165 ? -7.643 1.952 4.471 1.00 95.81 165 GLN A CA 1
ATOM 1341 C C . GLN A 1 165 ? -6.670 2.334 5.579 1.00 95.81 165 GLN A C 1
ATOM 1343 O O . GLN A 1 165 ? -5.565 1.810 5.666 1.00 95.81 165 GLN A O 1
ATOM 1348 N N . PHE A 1 166 ? -7.135 3.207 6.466 1.00 94.25 166 PHE A N 1
ATOM 1349 C CA . PHE A 1 166 ? -6.495 3.513 7.735 1.00 94.25 166 PHE A CA 1
ATOM 1350 C C . PHE A 1 166 ? -7.363 2.983 8.874 1.00 94.25 166 PHE A C 1
ATOM 1352 O O . PHE A 1 166 ? -8.549 3.315 8.950 1.00 94.25 166 PHE A O 1
ATOM 1359 N N . SER A 1 167 ? -6.783 2.173 9.757 1.00 91.44 167 SER A N 1
ATOM 1360 C CA . SER A 1 167 ? -7.455 1.599 10.926 1.00 91.44 167 SER A CA 1
ATOM 1361 C C . SER A 1 167 ? -6.738 1.984 12.220 1.00 91.44 167 SER A C 1
ATOM 1363 O O . SER A 1 167 ? -5.534 1.765 12.352 1.00 91.44 167 SER A O 1
ATOM 1365 N N . MET A 1 168 ? -7.477 2.512 13.193 1.00 88.81 168 MET A N 1
ATOM 1366 C CA . MET A 1 168 ? -6.966 2.934 14.508 1.00 88.81 168 MET A CA 1
ATOM 1367 C C . MET A 1 168 ? -7.873 2.442 15.639 1.00 88.81 168 MET A C 1
ATOM 1369 O O . MET A 1 168 ? -9.055 2.203 15.405 1.00 88.81 168 MET A O 1
ATOM 1373 N N . SER A 1 169 ? -7.353 2.299 16.860 1.00 83.38 169 SER A N 1
ATOM 1374 C CA . SER A 1 169 ? -8.172 1.942 18.031 1.00 83.38 169 SER A CA 1
ATOM 1375 C C . SER A 1 169 ? -9.127 3.079 18.420 1.00 83.38 169 SER A C 1
ATOM 1377 O O . SER A 1 169 ? -8.747 4.246 18.388 1.00 83.38 169 SER A O 1
ATOM 1379 N N . LYS A 1 170 ? -10.363 2.740 18.805 1.00 77.56 170 LYS A N 1
ATOM 1380 C CA . LYS A 1 170 ? -11.364 3.681 19.345 1.00 77.56 170 LYS A CA 1
ATOM 1381 C C . LYS A 1 170 ? -11.237 3.900 20.849 1.00 77.56 170 LYS A C 1
ATOM 1383 O O . LYS A 1 170 ? -11.664 4.935 21.348 1.00 77.56 170 LYS A O 1
ATOM 1388 N N . GLU A 1 171 ? -10.738 2.904 21.575 1.00 74.94 171 GLU A N 1
ATOM 1389 C CA . GLU A 1 171 ? -10.855 2.860 23.039 1.00 74.94 171 GLU A CA 1
ATOM 1390 C C . GLU A 1 171 ? -9.615 3.378 23.762 1.00 74.94 171 GLU A C 1
ATOM 1392 O O . GLU A 1 171 ? -9.688 3.764 24.928 1.00 74.94 171 GLU A O 1
ATOM 1397 N N . LEU A 1 172 ? -8.475 3.407 23.078 1.00 62.47 172 LEU A N 1
ATOM 1398 C CA . LEU A 1 172 ? -7.205 3.846 23.633 1.00 62.47 172 LEU A CA 1
ATOM 1399 C C . LEU A 1 172 ? -6.464 4.679 22.588 1.00 62.47 172 LEU A C 1
ATOM 1401 O O . LEU A 1 172 ? -6.558 4.355 21.401 1.00 62.47 172 LEU A O 1
ATOM 1405 N N . PRO A 1 173 ? -5.691 5.698 23.008 1.00 61.62 173 PRO A N 1
ATOM 1406 C CA . PRO A 1 173 ? -4.632 6.239 22.170 1.00 61.62 173 PRO A CA 1
ATOM 1407 C C . PRO A 1 173 ? -3.782 5.063 21.689 1.00 61.62 173 PRO A C 1
ATOM 1409 O O . PRO A 1 173 ? -3.185 4.344 22.494 1.00 61.62 173 PRO A O 1
ATOM 1412 N N . SER A 1 174 ? -3.832 4.796 20.389 1.00 67.50 174 SER A N 1
ATOM 1413 C CA . SER A 1 174 ? -3.056 3.720 19.797 1.00 67.50 174 SER A CA 1
ATOM 1414 C C . SER A 1 174 ? -1.692 4.279 19.457 1.00 67.50 174 SER A C 1
ATOM 1416 O O . SER A 1 174 ? -1.597 5.243 18.706 1.00 67.50 174 SER A O 1
ATOM 1418 N N . SER A 1 175 ? -0.630 3.638 19.933 1.00 78.75 175 SER A N 1
ATOM 1419 C CA . SER A 1 175 ? 0.725 3.948 19.472 1.00 78.75 175 SER A CA 1
ATOM 1420 C C . SER A 1 175 ? 0.991 3.438 18.053 1.00 78.75 175 SER A C 1
ATOM 1422 O O . SER A 1 175 ? 2.122 3.528 17.589 1.00 78.75 175 SER A O 1
ATOM 1424 N N . ALA A 1 176 ? -0.013 2.858 17.384 1.00 84.75 176 ALA A N 1
ATOM 1425 C CA . ALA A 1 176 ? 0.107 2.295 16.049 1.00 84.75 176 ALA A CA 1
ATOM 1426 C C . ALA A 1 176 ? -1.141 2.528 15.177 1.00 84.75 176 ALA A C 1
ATOM 1428 O O . ALA A 1 176 ? -2.279 2.507 15.653 1.00 84.75 176 ALA A O 1
ATOM 1429 N N . LEU A 1 177 ? -0.922 2.689 13.876 1.00 91.06 177 LEU A N 1
ATOM 1430 C CA . LEU A 1 177 ? -1.934 2.811 12.831 1.00 91.06 177 LEU A CA 1
ATOM 1431 C C . LEU A 1 177 ? -1.806 1.641 11.855 1.00 91.06 177 LEU A C 1
ATOM 1433 O O . LEU A 1 177 ? -0.720 1.380 11.349 1.00 91.06 177 LEU A O 1
ATOM 1437 N N . GLY A 1 178 ? -2.909 0.973 11.535 1.00 91.88 178 GLY A N 1
ATOM 1438 C CA . GLY A 1 178 ? -2.943 0.052 10.401 1.00 91.88 178 GLY A CA 1
ATOM 1439 C C . GLY A 1 178 ? -3.133 0.824 9.097 1.00 91.88 178 GLY A C 1
ATOM 1440 O O . GLY A 1 178 ? -4.092 1.584 8.971 1.00 91.88 178 GLY A O 1
ATOM 1441 N N . LEU A 1 179 ? -2.232 0.629 8.139 1.00 95.06 179 LEU A N 1
ATOM 1442 C CA . LEU A 1 179 ? -2.390 1.026 6.743 1.00 95.06 179 LEU A CA 1
ATOM 1443 C C . LEU A 1 179 ? -2.636 -0.240 5.924 1.00 95.06 179 LEU A C 1
ATOM 1445 O O . LEU A 1 179 ? -1.793 -1.130 5.921 1.00 95.06 179 LEU A O 1
ATOM 1449 N N . SER A 1 180 ? -3.749 -0.315 5.207 1.00 95.25 180 SER A N 1
ATOM 1450 C CA . SER A 1 180 ? -4.060 -1.421 4.300 1.00 95.25 180 SER A CA 1
ATOM 1451 C C . SER A 1 180 ? -4.327 -0.902 2.895 1.00 95.25 180 SER A C 1
ATOM 1453 O O . SER A 1 180 ? -4.908 0.165 2.709 1.00 95.25 180 SER A O 1
ATOM 1455 N N . ILE A 1 181 ? -3.902 -1.659 1.898 1.00 96.06 181 ILE A N 1
ATOM 1456 C CA . ILE A 1 181 ? -4.087 -1.400 0.482 1.00 96.06 181 ILE A CA 1
ATOM 1457 C C . ILE A 1 181 ? -4.661 -2.660 -0.148 1.00 96.06 181 ILE A C 1
ATOM 1459 O O . ILE A 1 181 ? -4.253 -3.769 0.180 1.00 96.06 181 ILE A O 1
ATOM 1463 N N . ALA A 1 182 ? -5.608 -2.482 -1.058 1.00 93.81 182 ALA A N 1
ATOM 1464 C CA . ALA A 1 182 ? -6.147 -3.567 -1.854 1.00 93.81 182 ALA A CA 1
ATOM 1465 C C . ALA A 1 182 ? -6.343 -3.114 -3.294 1.00 93.81 182 ALA A C 1
ATOM 1467 O O . ALA A 1 182 ? -6.941 -2.069 -3.547 1.00 93.81 182 ALA A O 1
ATOM 1468 N N . ARG A 1 183 ? -5.898 -3.937 -4.236 1.00 92.31 183 ARG A N 1
ATOM 1469 C CA . ARG A 1 183 ? -6.178 -3.860 -5.662 1.00 92.31 183 ARG A CA 1
ATOM 1470 C C . ARG A 1 183 ? -6.861 -5.149 -6.068 1.00 92.31 183 ARG A C 1
ATOM 1472 O O . ARG A 1 183 ? -6.298 -6.234 -5.964 1.00 92.31 183 ARG A O 1
ATOM 1479 N N . VAL A 1 184 ? -8.093 -5.008 -6.531 1.00 89.75 184 VAL A N 1
ATOM 1480 C CA . VAL A 1 184 ? -9.001 -6.121 -6.796 1.00 89.75 184 VAL A CA 1
ATOM 1481 C C . VAL A 1 184 ? -9.630 -5.912 -8.157 1.00 89.75 184 VAL A C 1
ATOM 1483 O O . VAL A 1 184 ? -10.060 -4.806 -8.482 1.00 89.75 184 VAL A O 1
ATOM 1486 N N . SER A 1 185 ? -9.738 -6.970 -8.951 1.00 88.38 185 SER A N 1
ATOM 1487 C CA . SER A 1 185 ? -10.499 -6.884 -10.189 1.00 88.38 185 SER A CA 1
ATOM 1488 C C . SER A 1 185 ? -12.000 -6.755 -9.921 1.00 88.38 185 SER A C 1
ATOM 1490 O O . SER A 1 185 ? -12.555 -7.398 -9.029 1.00 88.38 185 SER A O 1
ATOM 1492 N N . TRP A 1 186 ? -12.693 -5.921 -10.694 1.00 85.31 186 TRP A N 1
ATOM 1493 C CA . TRP A 1 186 ? -14.134 -5.698 -10.550 1.00 85.31 186 TRP A CA 1
ATOM 1494 C C . TRP A 1 186 ? -14.935 -6.993 -10.731 1.00 85.31 186 TRP A C 1
ATOM 1496 O O . TRP A 1 186 ? -15.969 -7.181 -10.090 1.00 85.31 186 TRP A O 1
ATOM 1506 N N . ASN A 1 187 ? -14.456 -7.906 -11.579 1.00 84.38 187 ASN A N 1
ATOM 1507 C CA . ASN A 1 187 ? -15.085 -9.209 -11.773 1.00 84.38 187 ASN A CA 1
ATOM 1508 C C . ASN A 1 187 ? -14.965 -10.071 -10.517 1.00 84.38 187 ASN A C 1
ATOM 1510 O O . ASN A 1 187 ? -15.980 -10.566 -10.034 1.00 84.38 187 ASN A O 1
ATOM 1514 N N . THR A 1 188 ? -13.762 -10.184 -9.952 1.00 82.69 188 THR A N 1
ATOM 1515 C CA . THR A 1 188 ? -13.536 -10.872 -8.674 1.00 82.69 188 THR A CA 1
ATOM 1516 C C . THR A 1 188 ? -14.395 -10.247 -7.581 1.00 82.69 188 THR A C 1
ATOM 1518 O O . THR A 1 188 ? -15.149 -10.945 -6.910 1.00 82.69 188 THR A O 1
ATOM 1521 N N . PHE A 1 189 ? -14.389 -8.918 -7.478 1.00 82.19 189 PHE A N 1
ATOM 1522 C CA . PHE A 1 189 ? -15.204 -8.186 -6.516 1.00 82.19 189 PHE A CA 1
ATOM 1523 C C . PHE A 1 189 ? -16.703 -8.526 -6.619 1.00 82.19 189 PHE A C 1
ATOM 1525 O O . PHE A 1 189 ? -17.365 -8.734 -5.608 1.00 82.19 189 PHE A O 1
ATOM 1532 N N . ARG A 1 190 ? -17.241 -8.647 -7.838 1.00 81.06 190 ARG A N 1
ATOM 1533 C CA . ARG A 1 190 ? -18.657 -8.982 -8.068 1.00 81.06 190 ARG A CA 1
ATOM 1534 C C . ARG A 1 190 ? -19.014 -10.446 -7.840 1.00 81.06 190 ARG A C 1
ATOM 1536 O O . ARG A 1 190 ? -20.178 -10.731 -7.569 1.00 81.06 190 ARG A O 1
ATOM 1543 N N . LEU A 1 191 ? -18.072 -11.363 -8.041 1.00 77.50 191 LEU A N 1
ATOM 1544 C CA . LEU A 1 191 ? -18.319 -12.803 -7.941 1.00 77.50 191 LEU A CA 1
ATOM 1545 C C . LEU A 1 191 ? -18.379 -13.287 -6.486 1.00 77.50 191 LEU A C 1
ATOM 1547 O O . LEU A 1 191 ? -19.042 -14.285 -6.212 1.00 77.50 191 LEU A O 1
ATOM 1551 N N . TYR A 1 192 ? -17.737 -12.574 -5.560 1.00 71.00 192 TYR A N 1
ATOM 1552 C CA . TYR A 1 192 ? -17.631 -12.965 -4.156 1.00 71.00 192 TYR A CA 1
ATOM 1553 C C . TYR A 1 192 ? -18.364 -11.972 -3.254 1.00 71.00 192 TYR A C 1
ATOM 1555 O O . TYR A 1 192 ? -17.821 -10.939 -2.890 1.00 71.00 192 TYR A O 1
ATOM 1563 N N . SER A 1 193 ? -19.593 -12.297 -2.856 1.00 63.53 193 SER A N 1
ATOM 1564 C CA . SER A 1 193 ? -20.493 -11.397 -2.117 1.00 63.53 193 SER A CA 1
ATOM 1565 C C . SER A 1 193 ? -20.146 -11.156 -0.639 1.00 63.53 193 SER A C 1
ATOM 1567 O O . SER A 1 193 ? -20.917 -10.495 0.047 1.00 63.53 193 SER A O 1
ATOM 1569 N N . SER A 1 194 ? -19.072 -11.748 -0.110 1.00 66.56 194 SER A N 1
ATOM 1570 C CA . SER A 1 194 ? -18.800 -11.767 1.338 1.00 66.56 194 SER A CA 1
ATOM 1571 C C . SER A 1 194 ? -17.315 -11.755 1.700 1.00 66.56 194 SER A C 1
ATOM 1573 O O . SER A 1 194 ? -16.951 -12.245 2.765 1.00 66.56 194 SER A O 1
ATOM 1575 N N . TYR A 1 195 ? -16.445 -11.305 0.798 1.00 77.50 195 TYR A N 1
ATOM 1576 C CA . TYR A 1 195 ? -15.005 -11.333 1.041 1.00 77.50 195 TYR A CA 1
ATOM 1577 C C . TYR A 1 195 ? -14.471 -9.919 1.312 1.00 77.50 195 TYR A C 1
ATOM 1579 O O . TYR A 1 195 ? -14.900 -8.966 0.655 1.00 77.50 195 TYR A O 1
ATOM 1587 N N . ASP A 1 196 ? -13.525 -9.812 2.249 1.00 84.44 196 ASP A N 1
ATOM 1588 C CA . ASP A 1 196 ? -12.820 -8.572 2.579 1.00 84.44 196 ASP A CA 1
ATOM 1589 C C . ASP A 1 196 ? -11.757 -8.249 1.508 1.00 84.44 196 ASP A C 1
ATOM 1591 O O . ASP A 1 196 ? -10.801 -9.022 1.364 1.00 84.44 196 ASP A O 1
ATOM 1595 N N . PRO A 1 197 ? -11.863 -7.115 0.777 1.00 86.94 197 PRO A N 1
ATOM 1596 C CA . PRO A 1 197 ? -10.907 -6.723 -0.263 1.00 86.94 197 PRO A CA 1
ATOM 1597 C C . PRO A 1 197 ? -9.441 -6.756 0.169 1.00 86.94 197 PRO A C 1
ATOM 1599 O O . PRO A 1 197 ? -8.576 -7.025 -0.664 1.00 86.94 197 PRO A O 1
ATOM 1602 N N . PHE A 1 198 ? -9.148 -6.515 1.446 1.00 87.00 198 PHE A N 1
ATOM 1603 C CA . PHE A 1 198 ? -7.786 -6.485 1.975 1.00 87.00 198 PHE A CA 1
ATOM 1604 C C . PHE A 1 198 ? -7.207 -7.876 2.271 1.00 87.00 198 PHE A C 1
ATOM 1606 O O . PHE A 1 198 ? -6.004 -7.987 2.514 1.00 87.00 198 PHE A O 1
ATOM 1613 N N . GLU A 1 199 ? -8.022 -8.935 2.218 1.00 82.06 199 GLU A N 1
ATOM 1614 C CA . GLU A 1 199 ? -7.565 -10.317 2.401 1.00 82.06 199 GLU A CA 1
ATOM 1615 C C . GLU A 1 199 ? -7.147 -11.011 1.103 1.00 82.06 199 GLU A C 1
ATOM 1617 O O . GLU A 1 199 ? -6.251 -11.850 1.149 1.00 82.06 199 GLU A O 1
ATOM 1622 N N . ILE A 1 200 ? -7.766 -10.689 -0.041 1.00 79.75 200 ILE A N 1
ATOM 1623 C CA . ILE A 1 200 ? -7.424 -11.333 -1.332 1.00 79.75 200 ILE A CA 1
ATOM 1624 C C . ILE A 1 200 ? -6.854 -10.363 -2.366 1.00 79.75 200 ILE A C 1
ATOM 1626 O O . ILE A 1 200 ? -6.345 -10.797 -3.399 1.00 79.75 200 ILE A O 1
ATOM 1630 N N . GLY A 1 201 ? -7.001 -9.058 -2.139 1.00 84.62 201 GLY A N 1
ATOM 1631 C CA . GLY A 1 201 ? -6.488 -8.041 -3.039 1.00 84.62 201 GLY A CA 1
ATOM 1632 C C . GLY A 1 201 ? -4.970 -7.942 -2.975 1.00 84.62 201 GLY A C 1
ATOM 1633 O O . GLY A 1 201 ? -4.353 -8.144 -1.933 1.00 84.62 201 GLY A O 1
ATOM 1634 N N . GLU A 1 202 ? -4.366 -7.549 -4.092 1.00 90.62 202 GLU A N 1
ATOM 1635 C CA . GLU A 1 202 ? -2.952 -7.179 -4.109 1.00 90.62 202 GLU A CA 1
ATOM 1636 C C . GLU A 1 202 ? -2.766 -5.882 -3.311 1.00 90.62 202 GLU A C 1
ATOM 1638 O O . GLU A 1 202 ? -3.502 -4.919 -3.523 1.00 90.62 202 GLU A O 1
ATOM 1643 N N . GLY A 1 203 ? -1.762 -5.792 -2.443 1.00 93.44 203 GLY A N 1
ATOM 1644 C CA . GLY A 1 203 ? -1.495 -4.590 -1.646 1.00 93.44 203 GLY A CA 1
ATOM 1645 C C . GLY A 1 203 ? -0.893 -3.421 -2.428 1.00 93.44 203 GLY A C 1
ATOM 1646 O O . GLY A 1 203 ? 0.088 -2.836 -1.991 1.00 93.44 203 GLY A O 1
ATOM 1647 N N . LYS A 1 204 ? -1.430 -3.082 -3.604 1.00 93.31 204 LYS A N 1
ATOM 1648 C CA . LYS A 1 204 ? -0.798 -2.201 -4.595 1.00 93.31 204 LYS A CA 1
ATOM 1649 C C . LYS A 1 204 ? -1.681 -1.022 -5.007 1.00 93.31 204 LYS A C 1
ATOM 1651 O O . LYS A 1 204 ? -2.813 -1.205 -5.441 1.00 93.31 204 LYS A O 1
ATOM 1656 N N . VAL A 1 205 ? -1.120 0.184 -5.020 1.00 93.81 205 VAL A N 1
ATOM 1657 C CA . VAL A 1 205 ? -1.668 1.347 -5.744 1.00 93.81 205 VAL A CA 1
ATOM 1658 C C . VAL A 1 205 ? -0.651 1.855 -6.753 1.00 93.81 205 VAL A C 1
ATOM 1660 O O . VAL A 1 205 ? 0.554 1.732 -6.548 1.00 93.81 205 VAL A O 1
ATOM 1663 N N . ILE A 1 206 ? -1.130 2.411 -7.863 1.00 93.12 206 ILE A N 1
ATOM 1664 C CA . ILE A 1 206 ? -0.271 3.045 -8.867 1.00 93.12 206 ILE A CA 1
ATOM 1665 C C . ILE A 1 206 ? -0.605 4.520 -8.860 1.00 93.12 206 ILE A C 1
ATOM 1667 O O . ILE A 1 206 ? -1.757 4.883 -9.062 1.00 93.12 206 ILE A O 1
ATOM 1671 N N . VAL A 1 207 ? 0.381 5.362 -8.598 1.00 92.56 207 VAL A N 1
ATOM 1672 C CA . VAL A 1 207 ? 0.183 6.800 -8.450 1.00 92.56 207 VAL A CA 1
ATOM 1673 C C . VAL A 1 207 ? 1.190 7.553 -9.297 1.00 92.56 207 VAL A C 1
ATOM 1675 O O . VAL A 1 207 ? 2.293 7.074 -9.561 1.00 92.56 207 VAL A O 1
ATOM 1678 N N . ASP A 1 208 ? 0.798 8.745 -9.722 1.00 91.62 208 ASP A N 1
ATOM 1679 C CA . ASP A 1 208 ? 1.740 9.728 -10.222 1.00 91.62 208 ASP A CA 1
ATOM 1680 C C . ASP A 1 208 ? 2.287 10.583 -9.071 1.00 91.62 208 ASP A C 1
ATOM 1682 O O . ASP A 1 208 ? 1.986 10.354 -7.897 1.00 91.62 208 ASP A O 1
ATOM 1686 N N . THR A 1 209 ? 3.091 11.592 -9.401 1.00 90.88 209 THR A N 1
ATOM 1687 C CA . THR A 1 209 ? 3.669 12.519 -8.421 1.00 90.88 209 THR A CA 1
ATOM 1688 C C . THR A 1 209 ? 2.601 13.172 -7.537 1.00 90.88 209 THR A C 1
ATOM 1690 O O . THR A 1 209 ? 2.808 13.339 -6.336 1.00 90.88 209 THR A O 1
ATOM 1693 N N . PHE A 1 210 ? 1.439 13.522 -8.097 1.00 90.00 210 PHE A N 1
ATOM 1694 C CA . PHE A 1 210 ? 0.364 14.161 -7.344 1.00 90.00 210 PHE A CA 1
ATOM 1695 C C . PHE A 1 210 ? -0.359 13.169 -6.430 1.00 90.00 210 PHE A C 1
ATOM 1697 O O . PHE A 1 210 ? -0.509 13.443 -5.240 1.00 90.00 210 PHE A O 1
ATOM 1704 N N . GLY A 1 211 ? -0.729 11.992 -6.940 1.00 92.06 211 GLY A N 1
ATOM 1705 C CA . GLY A 1 211 ? -1.312 10.925 -6.127 1.00 92.06 211 GLY A CA 1
ATOM 1706 C C . GLY A 1 211 ? -0.385 10.488 -4.989 1.00 92.06 211 GLY A C 1
ATOM 1707 O O . GLY A 1 211 ? -0.847 10.215 -3.881 1.00 92.06 211 GLY A O 1
ATOM 1708 N N . LEU A 1 212 ? 0.932 10.508 -5.210 1.00 93.56 212 LEU A N 1
ATOM 1709 C CA . LEU A 1 212 ? 1.914 10.238 -4.163 1.00 93.56 212 LEU A CA 1
ATOM 1710 C C . LEU A 1 212 ? 1.917 11.330 -3.080 1.00 93.56 212 LEU A C 1
ATOM 1712 O O . LEU A 1 212 ? 1.920 11.008 -1.891 1.00 93.56 212 LEU A O 1
ATOM 1716 N N . TYR A 1 213 ? 1.839 12.611 -3.457 1.00 93.62 213 TYR A N 1
ATOM 1717 C CA . TYR A 1 213 ? 1.671 13.705 -2.493 1.00 93.62 213 TYR A CA 1
ATOM 1718 C C . TYR A 1 213 ? 0.340 13.645 -1.739 1.00 93.62 213 TYR A C 1
ATOM 1720 O O . TYR A 1 213 ? 0.313 13.957 -0.546 1.00 93.62 213 TYR A O 1
ATOM 1728 N N . GLU A 1 214 ? -0.748 13.213 -2.378 1.00 94.06 214 GLU A N 1
ATOM 1729 C CA . GLU A 1 214 ? -2.014 12.966 -1.684 1.00 94.06 214 GLU A CA 1
ATOM 1730 C C . GLU A 1 214 ? -1.880 11.849 -0.649 1.00 94.06 214 GLU A C 1
ATOM 1732 O O . GLU A 1 214 ? -2.298 12.031 0.494 1.00 94.06 214 GLU A O 1
ATOM 1737 N N . LEU A 1 215 ? -1.237 10.730 -0.996 1.00 95.19 215 LEU A N 1
ATOM 1738 C CA . LEU A 1 215 ? -0.986 9.643 -0.049 1.00 95.19 215 LEU A CA 1
ATOM 1739 C C . LEU A 1 215 ? -0.130 10.116 1.139 1.00 95.19 215 LEU A C 1
ATOM 1741 O O . LEU A 1 215 ? -0.447 9.814 2.289 1.00 95.19 215 LEU A O 1
ATOM 1745 N N . ILE A 1 216 ? 0.905 10.924 0.884 1.00 96.25 216 ILE A N 1
ATOM 1746 C CA . ILE A 1 216 ? 1.714 11.569 1.931 1.00 96.25 216 ILE A CA 1
ATOM 1747 C C . ILE A 1 216 ? 0.850 12.472 2.819 1.00 96.25 216 ILE A C 1
ATOM 1749 O O . ILE A 1 216 ? 1.003 12.466 4.042 1.00 96.25 216 ILE A O 1
ATOM 1753 N N . ALA A 1 217 ? -0.055 13.258 2.233 1.00 95.81 217 ALA A N 1
ATOM 1754 C CA . ALA A 1 217 ? -0.955 14.127 2.983 1.00 95.81 217 ALA A CA 1
ATOM 1755 C C . ALA A 1 217 ? -1.934 13.323 3.854 1.00 95.81 217 ALA A C 1
ATOM 1757 O O . ALA A 1 217 ? -2.170 13.707 5.000 1.00 95.81 217 ALA A O 1
ATOM 1758 N N . LEU A 1 218 ? -2.446 12.190 3.359 1.00 95.69 218 LEU A N 1
ATOM 1759 C CA . LEU A 1 218 ? -3.271 11.264 4.139 1.00 95.69 218 LEU A CA 1
ATOM 1760 C C . LEU A 1 218 ? -2.484 10.673 5.315 1.00 95.69 218 LEU A C 1
ATOM 1762 O O . LEU A 1 218 ? -2.962 10.717 6.446 1.00 95.69 218 LEU A O 1
ATOM 1766 N N . LEU A 1 219 ? -1.254 10.205 5.089 1.00 95.19 219 LEU A N 1
ATOM 1767 C CA . LEU A 1 219 ? -0.385 9.695 6.156 1.00 95.19 219 LEU A CA 1
ATOM 1768 C C . LEU A 1 219 ? -0.119 10.758 7.232 1.00 95.19 219 LEU A C 1
ATOM 1770 O O . LEU A 1 219 ? -0.293 10.490 8.418 1.00 95.19 219 LEU A O 1
ATOM 1774 N N . LYS A 1 220 ? 0.209 11.995 6.835 1.00 94.88 220 LYS A N 1
ATOM 1775 C CA . LYS A 1 220 ? 0.386 13.130 7.761 1.00 94.88 220 LYS A CA 1
ATOM 1776 C C . LYS A 1 220 ? -0.895 13.475 8.518 1.00 94.88 220 LYS A C 1
ATOM 1778 O O . LYS A 1 220 ? -0.838 13.779 9.706 1.00 94.88 220 LYS A O 1
ATOM 1783 N N . HIS A 1 221 ? -2.048 13.422 7.852 1.00 93.56 221 HIS A N 1
ATOM 1784 C CA . HIS A 1 221 ? -3.338 13.621 8.507 1.00 93.56 221 HIS A CA 1
ATOM 1785 C C . HIS A 1 221 ? -3.579 12.563 9.584 1.00 93.56 221 HIS A C 1
ATOM 1787 O O . HIS A 1 221 ? -4.089 12.900 10.650 1.00 93.56 221 HIS A O 1
ATOM 1793 N N . TYR A 1 222 ? -3.199 11.308 9.339 1.00 91.19 222 TYR A N 1
ATOM 1794 C CA . TYR A 1 222 ? -3.403 10.234 10.305 1.00 91.19 222 TYR A CA 1
ATOM 1795 C C . TYR A 1 222 ? -2.314 10.122 11.374 1.00 91.19 222 TYR A C 1
ATOM 1797 O O . TYR A 1 222 ? -2.566 9.580 12.447 1.00 91.19 222 TYR A O 1
ATOM 1805 N N . GLN A 1 223 ? -1.143 10.709 11.142 1.00 88.56 223 GLN A N 1
ATOM 1806 C CA . GLN A 1 223 ? -0.049 10.756 12.108 1.00 88.56 223 GLN A CA 1
ATOM 1807 C C . GLN A 1 223 ? -0.454 11.385 13.449 1.00 88.56 223 GLN A C 1
ATOM 1809 O O . GLN A 1 223 ? 0.028 10.958 14.493 1.00 88.56 223 GLN A O 1
ATOM 1814 N N . GLN A 1 224 ? -1.358 12.370 13.445 1.00 83.25 224 GLN A N 1
ATOM 1815 C CA . GLN A 1 224 ? -1.828 13.022 14.676 1.00 83.25 224 GLN A CA 1
ATOM 1816 C C . GLN A 1 224 ? -2.549 12.067 15.648 1.00 83.25 224 GLN A C 1
ATOM 1818 O O . GLN A 1 224 ? -2.730 12.417 16.808 1.00 83.25 224 GLN A O 1
ATOM 1823 N N . TYR A 1 225 ? -2.967 10.884 15.184 1.00 79.25 225 TYR A N 1
ATOM 1824 C CA . TYR A 1 225 ? -3.672 9.882 15.991 1.00 79.25 225 TYR A CA 1
ATOM 1825 C C . TYR A 1 225 ? -2.750 8.793 16.561 1.00 79.25 225 TYR A C 1
ATOM 1827 O O . TYR A 1 225 ? -3.241 7.894 17.237 1.00 79.25 225 TYR A O 1
ATOM 1835 N N . VAL A 1 226 ? -1.445 8.857 16.273 1.00 76.69 226 VAL A N 1
ATOM 1836 C CA . VAL A 1 226 ? -0.427 7.868 16.689 1.00 76.69 226 VAL A CA 1
ATOM 1837 C C . VAL A 1 226 ? 0.521 8.445 17.764 1.00 76.69 226 VAL A C 1
ATOM 1839 O O . VAL A 1 226 ? 1.524 7.823 18.115 1.00 76.69 226 VAL A O 1
ATOM 1842 N N . GLN A 1 227 ? 0.216 9.653 18.263 1.00 65.50 227 GLN A N 1
ATOM 1843 C CA . GLN A 1 227 ? 1.020 10.429 19.221 1.00 65.50 227 GLN A CA 1
ATOM 1844 C C . GLN A 1 227 ? 0.699 10.113 20.682 1.00 65.50 227 GLN A C 1
ATOM 1846 O O . GLN A 1 227 ? -0.494 9.904 20.999 1.00 65.50 227 GLN A O 1
#

Foldseek 3Di:
DQQKDWDQLVCCCPAVVDPNVFSVDPQKTKIWGNVQPDDLADKTKIWMWGADPPCQQKTKTFIWIWHWDDPDPPDTHTDPQTFLKDKDFLSNLVSVLVVLVVVLVPHDDDPPLPDAQKDKDDPVCCVVQLRDCVVVVQKDKIKIWGPDAVPVVDPDPWDKTKMWMWIDGPPDLASIIMIGIFIGTPVRSVVDNHDHRRRRGGSIGMDGSNNSVVVSVVSVVCSVSND

pLDDT: mean 84.3, std 12.11, range [45.28, 96.88]